Protein 4OLP (pdb70)

B-factor: mean 99.34, std 21.21, range [58.58, 177.82]

Foldseek 3Di:
DKDKAPPDDPVVLVVQLVFFDPVQSVDAMKMKDKADVVLQVVLQVVVVVPPFWHWTWGDPVTGMMMIHGDPVVSVVSVVVSVD/DKDKAAQDDPVVLVVQLVQFDPVLNVVQVVADFRMKMKDQADVVLQVVLQVVLVPDPFWHWTWGNVGMIIIGGDPVVNVVSVVVSVD/DKDKAFQDDPVVLVVQLVQFDPVQSVCVVVADFRMKIKDQADVVLQVVLQVVLVVVVQWRWTWGEVGMIMTGHDPVSNVVSVVVSVD/DKDKAAQDDPVVLVVQLVQFDPVLNDQFRMKMFDDDDVVLQVVLQVVLVPPLPWHWTDGVTIITGHDPRSSVVSVVVSVD

CATH classification: 3.30.70.1710

Structure (mmCIF, N/CA/C/O backbone):
data_4OLP
#
_entry.id   4OLP
#
_cell.length_a   117.845
_cell.length_b   117.845
_cell.length_c   76.023
_cell.angle_alpha   90.000
_cell.angle_beta   90.000
_cell.angle_gamma   120.000
#
_symmetry.space_group_name_H-M   'H 3'
#
loop_
_entity.id
_entity.type
_entity.pdbx_description
1 polymer 'GrpU microcompartment shell protein'
2 water water
#
loop_
_atom_site.group_PDB
_atom_site.id
_atom_site.type_symbol
_atom_site.label_atom_id
_atom_site.label_alt_id
_atom_site.label_comp_id
_atom_site.label_asym_id
_atom_site.label_entity_id
_atom_site.label_seq_id
_atom_site.pdbx_PDB_ins_code
_atom_site.Cartn_x
_atom_site.Cartn_y
_atom_site.Cartn_z
_atom_site.occupancy
_atom_site.B_iso_or_equiv
_atom_site.auth_seq_id
_atom_site.auth_comp_id
_atom_site.auth_asym_id
_atom_site.auth_atom_id
_atom_site.pdbx_PDB_model_num
ATOM 1 N N . LYS A 1 2 ? -14.650 7.274 9.245 1.00 118.01 2 LYS A N 1
ATOM 2 C CA . LYS A 1 2 ? -15.502 8.401 8.714 1.00 124.03 2 LYS A CA 1
ATOM 3 C C . LYS A 1 2 ? -16.240 9.168 9.833 1.00 117.34 2 LYS A C 1
ATOM 4 O O . LYS A 1 2 ? -15.727 9.268 10.943 1.00 109.99 2 LYS A O 1
ATOM 10 N N . LYS A 1 3 ? -17.421 9.725 9.528 1.00 116.39 3 LYS A N 1
ATOM 11 C CA . LYS A 1 3 ? -18.242 10.462 10.505 1.00 112.75 3 LYS A CA 1
ATOM 12 C C . LYS A 1 3 ? -19.625 9.844 10.735 1.00 105.17 3 LYS A C 1
ATOM 13 O O . LYS A 1 3 ? -20.157 9.181 9.865 1.00 106.44 3 LYS A O 1
ATOM 19 N N . ARG A 1 4 ? -20.197 10.092 11.912 1.00 98.48 4 ARG A N 1
ATOM 20 C CA . ARG A 1 4 ? -21.467 9.486 12.332 1.00 89.48 4 ARG A CA 1
ATOM 21 C C . ARG A 1 4 ? -22.126 10.333 13.394 1.00 90.21 4 ARG A C 1
ATOM 22 O O . ARG A 1 4 ? -21.444 10.907 14.250 1.00 90.44 4 ARG A O 1
ATOM 30 N N . ILE A 1 5 ? -23.452 10.356 13.385 1.00 86.47 5 ILE A N 1
ATOM 31 C CA . ILE A 1 5 ? -24.206 11.095 14.382 1.00 89.45 5 ILE A CA 1
ATOM 32 C C . ILE A 1 5 ? -25.211 10.180 15.047 1.00 88.00 5 ILE A C 1
ATOM 33 O O . ILE A 1 5 ? -25.967 9.507 14.380 1.00 84.50 5 ILE A O 1
ATOM 38 N N . ILE A 1 6 ? -25.208 10.173 16.370 1.00 96.67 6 ILE A N 1
ATOM 39 C CA . ILE A 1 6 ? -26.131 9.366 17.136 1.00 97.16 6 ILE A CA 1
ATOM 40 C C . ILE A 1 6 ? -27.199 10.289 17.661 1.00 98.23 6 ILE A C 1
ATOM 41 O O . ILE A 1 6 ? -26.936 11.161 18.477 1.00 93.20 6 ILE A O 1
ATOM 46 N N . ASN A 1 7 ? -28.412 10.090 17.176 1.00 110.21 7 ASN A N 1
ATOM 47 C CA . ASN A 1 7 ? -29.555 10.843 17.666 1.00 112.42 7 ASN A CA 1
ATOM 48 C C . ASN A 1 7 ? -30.149 10.179 18.903 1.00 109.81 7 ASN A C 1
ATOM 49 O O . ASN A 1 7 ? -30.385 8.973 18.902 1.00 111.49 7 ASN A O 1
ATOM 54 N N . ALA A 1 8 ? -30.374 10.971 19.949 1.00 108.27 8 ALA A N 1
ATOM 55 C CA . ALA A 1 8 ? -31.091 10.515 21.135 1.00 107.85 8 ALA A CA 1
ATOM 56 C C . ALA A 1 8 ? -30.432 9.288 21.698 1.00 100.15 8 ALA A C 1
ATOM 57 O O . ALA A 1 8 ? -31.010 8.204 21.667 1.00 102.98 8 ALA A O 1
ATOM 59 N N . PRO A 1 9 ? -29.201 9.444 22.176 1.00 99.66 9 PRO A N 1
ATOM 60 C CA . PRO A 1 9 ? -28.436 8.287 22.603 1.00 97.79 9 PRO A CA 1
ATOM 61 C C . PRO A 1 9 ? -28.985 7.680 23.879 1.00 94.92 9 PRO A C 1
ATOM 62 O O . PRO A 1 9 ? -29.520 8.393 24.712 1.00 90.51 9 PRO A O 1
ATOM 66 N N . THR A 1 10 ? -28.811 6.370 24.015 1.00 98.77 10 THR A N 1
ATOM 67 C CA . THR A 1 10 ? -29.191 5.634 25.232 1.00 100.87 10 THR A CA 1
ATOM 68 C C . THR A 1 10 ? -28.284 6.042 26.378 1.00 104.77 10 THR A C 1
ATOM 69 O O . THR A 1 10 ? -27.250 6.674 26.168 1.00 106.43 10 THR A O 1
ATOM 73 N N . LEU A 1 11 ? -28.671 5.667 27.587 1.00 112.24 11 LEU A N 1
ATOM 74 C CA . LEU A 1 11 ? -27.812 5.841 28.756 1.00 118.53 11 LEU A CA 1
ATOM 75 C C . LEU A 1 11 ? -26.572 4.947 28.652 1.00 113.39 11 LEU A C 1
ATOM 76 O O . LEU A 1 11 ? -25.465 5.387 28.944 1.00 114.29 11 LEU A O 1
ATOM 81 N N . GLU A 1 12 ? -26.791 3.696 28.256 1.00 112.87 12 GLU A N 1
ATOM 82 C CA . GLU A 1 12 ? -25.745 2.721 27.928 1.00 112.06 12 GLU A CA 1
ATOM 83 C C . GLU A 1 12 ? -24.741 3.226 26.856 1.00 109.00 12 GLU A C 1
ATOM 84 O O . GLU A 1 12 ? -23.515 3.023 26.962 1.00 98.68 12 GLU A O 1
ATOM 90 N N . THR A 1 13 ? -25.242 3.935 25.851 1.00 96.50 13 THR A N 1
ATOM 91 C CA . THR A 1 13 ? -24.356 4.540 24.870 1.00 92.12 13 THR A CA 1
ATOM 92 C C . THR A 1 13 ? -23.468 5.609 25.523 1.00 91.33 13 THR A C 1
ATOM 93 O O . THR A 1 13 ? -22.247 5.670 25.285 1.00 83.62 13 THR A O 1
ATOM 97 N N . LEU A 1 14 ? -24.083 6.456 26.344 1.00 89.44 14 LEU A N 1
ATOM 98 C CA . LEU A 1 14 ? -23.337 7.477 27.081 1.00 86.09 14 LEU A CA 1
ATOM 99 C C . LEU A 1 14 ? -22.304 6.832 27.994 1.00 84.12 14 LEU A C 1
ATOM 100 O O . LEU A 1 14 ? -21.179 7.298 28.084 1.00 81.37 14 LEU A O 1
ATOM 105 N N . ALA A 1 15 ? -22.691 5.753 28.664 1.00 88.21 15 ALA A N 1
ATOM 106 C CA . ALA A 1 15 ? -21.787 5.030 29.563 1.00 93.18 15 ALA A CA 1
ATOM 107 C C . ALA A 1 15 ? -20.563 4.483 28.833 1.00 94.63 15 ALA A C 1
ATOM 108 O O . ALA A 1 15 ? -19.452 4.541 29.348 1.00 95.01 15 ALA A O 1
ATOM 110 N N . MET A 1 16 ? -20.771 3.979 27.619 1.00 102.54 16 MET A N 1
ATOM 111 C CA . MET A 1 16 ? -19.678 3.431 26.810 1.00 100.54 16 MET A CA 1
ATOM 112 C C . MET A 1 16 ? -18.690 4.521 26.416 1.00 97.23 16 MET A C 1
ATOM 113 O O . MET A 1 16 ? -17.468 4.317 26.459 1.00 91.72 16 MET A O 1
ATOM 118 N N . LEU A 1 17 ? -19.229 5.678 26.038 1.00 92.32 17 LEU A N 1
ATOM 119 C CA . LEU A 1 17 ? -18.403 6.806 25.645 1.00 93.53 17 LEU A CA 1
ATOM 120 C C . LEU A 1 17 ? -17.643 7.380 26.811 1.00 92.00 17 LEU A C 1
ATOM 121 O O . LEU A 1 17 ? -16.454 7.691 26.666 1.00 93.26 17 LEU A O 1
ATOM 126 N N . LYS A 1 18 ? -18.313 7.507 27.959 1.00 98.26 18 LYS A N 1
ATOM 127 C CA . LYS A 1 18 ? -17.689 8.043 29.180 1.00 103.66 18 LYS A CA 1
ATOM 128 C C . LYS A 1 18 ? -16.494 7.228 29.621 1.00 97.24 18 LYS A C 1
ATOM 129 O O . LYS A 1 18 ? -15.483 7.789 30.029 1.00 92.16 18 LYS A O 1
ATOM 135 N N . ARG A 1 19 ? -16.601 5.910 29.511 1.00 95.29 19 ARG A N 1
ATOM 136 C CA . ARG A 1 19 ? -15.480 5.032 29.815 1.00 99.69 19 ARG A CA 1
ATOM 137 C C . ARG A 1 19 ? -14.272 5.366 28.958 1.00 99.13 19 ARG A C 1
ATOM 138 O O . ARG A 1 19 ? -13.137 5.155 29.368 1.00 105.86 19 ARG A O 1
ATOM 146 N N . ARG A 1 20 ? -14.512 5.890 27.767 1.00 100.76 20 ARG A N 1
ATOM 147 C CA . ARG A 1 20 ? -13.437 6.137 26.830 1.00 96.91 20 ARG A CA 1
ATOM 148 C C . ARG A 1 20 ? -13.017 7.598 26.704 1.00 95.12 20 ARG A C 1
ATOM 149 O O . ARG A 1 20 ? -12.289 7.944 25.781 1.00 87.58 20 ARG A O 1
ATOM 157 N N . MET A 1 21 ? -13.438 8.432 27.654 1.00 95.99 21 MET A N 1
ATOM 158 C CA . MET A 1 21 ? -13.048 9.834 27.716 1.00 93.14 21 MET A CA 1
ATOM 159 C C . MET A 1 21 ? -12.242 10.150 28.979 1.00 99.12 21 MET A C 1
ATOM 160 O O . MET A 1 21 ? -12.380 9.443 29.981 1.00 109.78 21 MET A O 1
ATOM 165 N N . PRO A 1 22 ? -11.428 11.243 28.958 1.00 101.25 22 PRO A N 1
ATOM 166 C CA . PRO A 1 22 ? -10.718 11.755 30.158 1.00 102.37 22 PRO A CA 1
ATOM 167 C C . PRO A 1 22 ? -11.643 12.146 31.308 1.00 103.01 22 PRO A C 1
ATOM 168 O O . PRO A 1 22 ? -12.758 12.618 31.054 1.00 90.34 22 PRO A O 1
ATOM 172 N N . SER A 1 23 ? -11.174 11.977 32.553 1.00 106.76 23 SER A N 1
ATOM 173 C CA . SER A 1 23 ? -12.013 12.271 33.729 1.00 112.30 23 SER A CA 1
ATOM 174 C C . SER A 1 23 ? -12.526 13.693 33.632 1.00 106.94 23 SER A C 1
ATOM 175 O O . SER A 1 23 ? -13.678 13.956 33.939 1.00 103.01 23 SER A O 1
ATOM 178 N N . GLU A 1 24 ? -11.659 14.599 33.190 1.00 107.01 24 GLU A N 1
ATOM 179 C CA . GLU A 1 24 ? -11.983 16.025 33.127 1.00 111.38 24 GLU A CA 1
ATOM 180 C C . GLU A 1 24 ? -13.193 16.294 32.237 1.00 104.00 24 GLU A C 1
ATOM 181 O O . GLU A 1 24 ? -14.062 17.089 32.574 1.00 105.19 24 GLU A O 1
ATOM 187 N N . SER A 1 25 ? -13.230 15.638 31.091 1.00 107.21 25 SER A N 1
ATOM 188 C CA . SER A 1 25 ? -14.339 15.798 30.154 1.00 112.79 25 SER A CA 1
ATOM 189 C C . SER A 1 25 ? -15.616 15.099 30.610 1.00 118.87 25 SER A C 1
ATOM 190 O O . SER A 1 25 ? -16.719 15.623 30.464 1.00 119.53 25 SER A O 1
ATOM 193 N N . ARG A 1 26 ? -15.439 13.930 31.210 1.00 121.14 26 ARG A N 1
ATOM 194 C CA . ARG A 1 26 ? -16.486 13.008 31.551 1.00 117.40 26 ARG A CA 1
ATOM 195 C C . ARG A 1 26 ? -17.375 13.641 32.557 1.00 122.08 26 ARG A C 1
ATOM 196 O O . ARG A 1 26 ? -18.576 13.454 32.535 1.00 125.15 26 ARG A O 1
ATOM 204 N N . ASN A 1 27 ? -16.752 14.390 33.452 1.00 129.01 27 ASN A N 1
ATOM 205 C CA . ASN A 1 27 ? -17.467 14.989 34.551 1.00 136.73 27 ASN A CA 1
ATOM 206 C C . ASN A 1 27 ? -18.435 16.064 34.032 1.00 145.01 27 ASN A C 1
ATOM 207 O O . ASN A 1 27 ? -19.473 16.311 34.644 1.00 163.01 27 ASN A O 1
ATOM 212 N N . ARG A 1 28 ? -18.128 16.637 32.870 1.00 136.92 28 ARG A N 1
ATOM 213 C CA . ARG A 1 28 ? -19.025 17.577 32.200 1.00 134.73 28 ARG A CA 1
ATOM 214 C C . ARG A 1 28 ? -20.082 16.820 31.418 1.00 132.09 28 ARG A C 1
ATOM 215 O O . ARG A 1 28 ? -20.766 17.398 30.585 1.00 129.09 28 ARG A O 1
ATOM 223 N N . ASP A 1 35 ? -30.574 15.928 22.723 1.00 124.89 35 ASP A N 1
ATOM 224 C CA . ASP A 1 35 ? -29.200 15.461 22.570 1.00 116.67 35 ASP A CA 1
ATOM 225 C C . ASP A 1 35 ? -28.895 14.526 21.378 1.00 114.18 35 ASP A C 1
ATOM 226 O O . ASP A 1 35 ? -29.575 13.535 21.088 1.00 103.65 35 ASP A O 1
ATOM 231 N N . ALA A 1 36 ? -27.815 14.897 20.710 1.00 114.05 36 ALA A N 1
ATOM 232 C CA . ALA A 1 36 ? -27.143 14.108 19.674 1.00 110.49 36 ALA A CA 1
ATOM 233 C C . ALA A 1 36 ? -25.660 14.057 19.999 1.00 104.26 36 ALA A C 1
ATOM 234 O O . ALA A 1 36 ? -25.141 14.922 20.714 1.00 100.62 36 ALA A O 1
ATOM 236 N N . ILE A 1 37 ? -24.987 13.043 19.459 1.00 99.71 37 ILE A N 1
ATOM 237 C CA . ILE A 1 37 ? -23.538 12.923 19.543 1.00 92.25 37 ILE A CA 1
ATOM 238 C C . ILE A 1 37 ? -22.952 12.719 18.145 1.00 91.22 37 ILE A C 1
ATOM 239 O O . ILE A 1 37 ? -23.320 11.786 17.426 1.00 95.45 37 ILE A O 1
ATOM 244 N N . GLY A 1 38 ? -22.028 13.585 17.763 1.00 87.26 38 GLY A N 1
ATOM 245 C CA . GLY A 1 38 ? -21.335 13.444 16.494 1.00 88.40 38 GLY A CA 1
ATOM 246 C C . GLY A 1 38 ? -19.981 12.838 16.764 1.00 87.91 38 GLY A C 1
ATOM 247 O O . GLY A 1 38 ? -19.269 13.268 17.669 1.00 92.30 38 GLY A O 1
ATOM 248 N N . LEU A 1 39 ? -19.631 11.828 15.989 1.00 86.22 39 LEU A N 1
ATOM 249 C CA . LEU A 1 39 ? -18.368 11.165 16.150 1.00 85.85 39 LEU A CA 1
ATOM 250 C C . LEU A 1 39 ? -17.640 11.265 14.845 1.00 86.13 39 LEU A C 1
ATOM 251 O O . LEU A 1 39 ? -18.188 10.881 13.812 1.00 85.66 39 LEU A O 1
ATOM 256 N N . ILE A 1 40 ? -16.409 11.759 14.884 1.00 82.70 40 ILE A N 1
ATOM 257 C CA . ILE A 1 40 ? -15.619 11.890 13.673 1.00 84.62 40 ILE A CA 1
ATOM 258 C C . ILE A 1 40 ? -14.162 11.586 13.944 1.00 80.96 40 ILE A C 1
ATOM 259 O O . ILE A 1 40 ? -13.626 11.950 14.992 1.00 79.69 40 ILE A O 1
ATOM 264 N N . MET A 1 41 ? -13.542 10.879 13.007 1.00 82.90 41 MET A N 1
ATOM 265 C CA . MET A 1 41 ? -12.161 10.483 13.134 1.00 87.94 41 MET A CA 1
ATOM 266 C C . MET A 1 41 ? -11.253 11.502 12.485 1.00 86.22 41 MET A C 1
ATOM 267 O O . MET A 1 41 ? -11.363 11.756 11.293 1.00 90.13 41 MET A O 1
ATOM 272 N N . LEU A 1 42 ? -10.312 12.027 13.261 1.00 82.78 42 LEU A N 1
ATOM 273 C CA . LEU A 1 42 ? -9.460 13.114 12.827 1.00 79.50 42 LEU A CA 1
ATOM 274 C C . LEU A 1 42 ? -8.018 12.870 13.236 1.00 83.21 42 LEU A C 1
ATOM 275 O O . LEU A 1 42 ? -7.762 12.284 14.299 1.00 87.21 42 LEU A O 1
ATOM 280 N N . PRO A 1 43 ? -7.058 13.343 12.420 1.00 83.62 43 PRO A N 1
ATOM 281 C CA . PRO A 1 43 ? -5.670 13.421 12.905 1.00 81.26 43 PRO A CA 1
ATOM 282 C C . PRO A 1 43 ? -5.583 14.390 14.087 1.00 77.72 43 PRO A C 1
ATOM 283 O O . PRO A 1 43 ? -6.456 15.253 14.242 1.00 77.35 43 PRO A O 1
ATOM 287 N N . VAL A 1 44 ? -4.550 14.288 14.912 1.00 78.68 44 VAL A N 1
ATOM 288 C CA . VAL A 1 44 ? -4.613 15.020 16.192 1.00 82.17 44 VAL A CA 1
ATOM 289 C C . VAL A 1 44 ? -4.515 16.535 16.025 1.00 84.34 44 VAL A C 1
ATOM 290 O O . VAL A 1 44 ? -5.190 17.263 16.739 1.00 89.87 44 VAL A O 1
ATOM 294 N N . PRO A 1 45 ? -3.704 17.030 15.075 1.00 81.42 45 PRO A N 1
ATOM 295 C CA . PRO A 1 45 ? -3.787 18.491 14.913 1.00 80.59 45 PRO A CA 1
ATOM 296 C C . PRO A 1 45 ? -5.206 19.006 14.621 1.00 84.72 45 PRO A C 1
ATOM 297 O O . PRO A 1 45 ? -5.656 19.989 15.236 1.00 81.88 45 PRO A O 1
ATOM 301 N N . ASP A 1 46 ? -5.900 18.355 13.683 1.00 93.74 46 ASP A N 1
ATOM 302 C CA . ASP A 1 46 ? -7.287 18.718 13.332 1.00 95.89 46 ASP A CA 1
ATOM 303 C C . ASP A 1 46 ? -8.174 18.604 14.555 1.00 89.28 46 ASP A C 1
ATOM 304 O O . ASP A 1 46 ? -9.069 19.432 14.776 1.00 88.21 46 ASP A O 1
ATOM 309 N N . LEU A 1 47 ? -7.927 17.567 15.340 1.00 83.34 47 LEU A N 1
ATOM 310 C CA . LEU A 1 47 ? -8.768 17.274 16.482 1.00 85.32 47 LEU A CA 1
ATOM 311 C C . LEU A 1 47 ? -8.833 18.476 17.402 1.00 84.89 47 LEU A C 1
ATOM 312 O O . LEU A 1 47 ? -9.917 18.933 17.775 1.00 93.74 47 LEU A O 1
ATOM 317 N N . TYR A 1 48 ? -7.668 18.971 17.796 1.00 87.80 48 TYR A N 1
ATOM 318 C CA . TYR A 1 48 ? -7.598 20.077 18.753 1.00 85.81 48 TYR A CA 1
ATOM 319 C C . TYR A 1 48 ? -8.000 21.367 18.121 1.00 79.01 48 TYR A C 1
ATOM 320 O O . TYR A 1 48 ? -8.576 22.220 18.789 1.00 81.49 48 TYR A O 1
ATOM 329 N N . PHE A 1 49 ? -7.736 21.498 16.829 1.00 76.82 49 PHE A N 1
ATOM 330 C CA . PHE A 1 49 ? -8.201 22.670 16.108 1.00 81.33 49 PHE A CA 1
ATOM 331 C C . PHE A 1 49 ? -9.718 22.732 16.150 1.00 83.14 49 PHE A C 1
ATOM 332 O O . PHE A 1 49 ? -10.290 23.745 16.538 1.00 87.47 49 PHE A O 1
ATOM 340 N N . TYR A 1 50 ? -10.370 21.646 15.753 1.00 84.73 50 TYR A N 1
ATOM 341 C CA . TYR A 1 50 ? -11.823 21.641 15.698 1.00 85.98 50 TYR A CA 1
ATOM 342 C C . TYR A 1 50 ? -12.445 21.630 17.087 1.00 85.20 50 TYR A C 1
ATOM 343 O O . TYR A 1 50 ? -13.537 22.128 17.250 1.00 100.58 50 TYR A O 1
ATOM 352 N N . ALA A 1 51 ? -11.787 21.061 18.080 1.00 83.00 51 ALA A N 1
ATOM 353 C CA . ALA A 1 51 ? -12.331 21.091 19.475 1.00 91.14 51 ALA A CA 1
ATOM 354 C C . ALA A 1 51 ? -12.321 22.574 20.110 1.00 93.28 51 ALA A C 1
ATOM 355 O O . ALA A 1 51 ? -13.188 23.065 20.912 1.00 101.18 51 ALA A O 1
ATOM 357 N N . ASP A 1 52 ? -11.249 23.265 19.776 1.00 96.22 52 ASP A N 1
ATOM 358 C CA . ASP A 1 52 ? -11.047 24.672 20.172 1.00 91.36 52 ASP A CA 1
ATOM 359 C C . ASP A 1 52 ? -12.165 25.537 19.580 1.00 90.62 52 ASP A C 1
ATOM 360 O O . ASP A 1 52 ? -12.731 26.423 20.238 1.00 85.42 52 ASP A O 1
ATOM 365 N N . GLN A 1 53 ? -12.501 25.225 18.336 1.00 91.07 53 GLN A N 1
ATOM 366 C CA . GLN A 1 53 ? -13.652 25.828 17.692 1.00 92.43 53 GLN A CA 1
ATOM 367 C C . GLN A 1 53 ? -14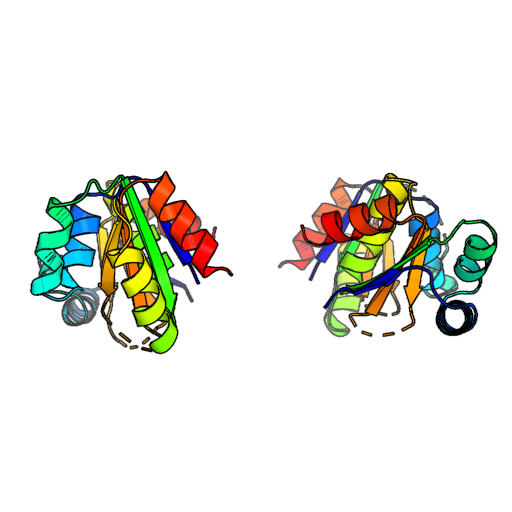.878 25.681 18.594 1.00 93.91 53 GLN A C 1
ATOM 368 O O . GLN A 1 53 ? -15.517 26.662 18.962 1.00 96.06 53 GLN A O 1
ATOM 374 N N . ALA A 1 54 ? -15.189 24.454 18.980 1.00 95.29 54 ALA A N 1
ATOM 375 C CA . ALA A 1 54 ? -16.369 24.178 19.802 1.00 97.94 54 ALA A CA 1
ATOM 376 C C . ALA A 1 54 ? -16.327 24.883 21.154 1.00 100.31 54 ALA A C 1
ATOM 377 O O . ALA A 1 54 ? -17.372 25.279 21.691 1.00 99.01 54 ALA A O 1
ATOM 379 N N . SER A 1 55 ? -15.137 24.996 21.728 1.00 93.99 55 SER A N 1
ATOM 380 C CA . SER A 1 55 ? -15.019 25.674 23.001 1.00 98.27 55 SER A CA 1
ATOM 381 C C . SER A 1 55 ? -15.337 27.160 22.826 1.00 104.56 55 SER A C 1
ATOM 382 O O . SER A 1 55 ? -15.837 27.804 23.750 1.00 112.73 55 SER A O 1
ATOM 385 N N . LYS A 1 56 ? -15.078 27.693 21.631 1.00 98.34 56 LYS A N 1
ATOM 386 C CA . LYS A 1 56 ? -15.439 29.080 21.318 1.00 97.65 56 LYS A CA 1
ATOM 387 C C . LYS A 1 56 ? -16.938 29.179 21.001 1.00 105.86 56 LYS A C 1
ATOM 388 O O . LYS A 1 56 ? -17.531 30.239 21.157 1.00 99.51 56 LYS A O 1
ATOM 394 N N . SER A 1 57 ? -17.530 28.059 20.577 1.00 113.36 57 SER A N 1
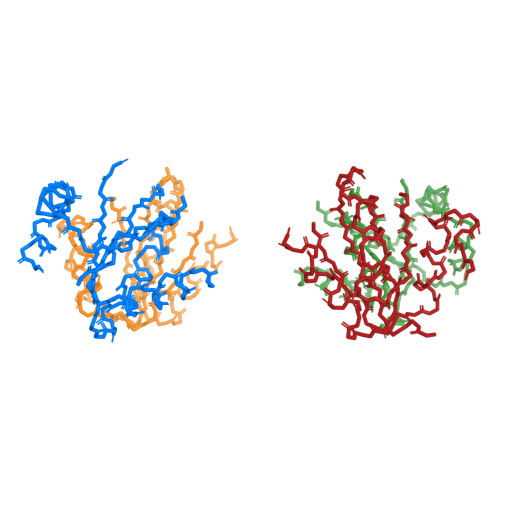ATOM 395 C CA . SER A 1 57 ? -18.968 27.923 20.307 1.00 111.87 57 SER A CA 1
ATOM 396 C C . SER A 1 57 ? -19.801 27.420 21.506 1.00 116.08 57 SER A C 1
ATOM 397 O O . SER A 1 57 ? -19.520 26.384 22.135 1.00 123.45 57 SER A O 1
ATOM 400 N N . ALA A 1 58 ? -20.887 28.123 21.770 1.00 120.53 58 ALA A N 1
ATOM 401 C CA . ALA A 1 58 ? -21.817 27.687 22.794 1.00 127.26 58 ALA A CA 1
ATOM 402 C C . ALA A 1 58 ? -22.590 26.533 22.201 1.00 129.99 58 ALA A C 1
ATOM 403 O O . ALA A 1 58 ? -22.495 26.277 21.006 1.00 126.41 58 ALA A O 1
ATOM 405 N N . HIS A 1 59 ? -23.324 25.818 23.043 1.00 135.30 59 HIS A N 1
ATOM 406 C CA . HIS A 1 59 ? -24.299 24.836 22.592 1.00 142.29 59 HIS A CA 1
ATOM 407 C C . HIS A 1 59 ? -23.691 23.523 22.099 1.00 134.56 59 HIS A C 1
ATOM 408 O O . HIS A 1 59 ? -24.450 22.616 21.784 1.00 140.99 59 HIS A O 1
ATOM 415 N N . VAL A 1 60 ? -22.361 23.396 22.032 1.00 122.90 60 VAL A N 1
ATOM 416 C CA . VAL A 1 60 ? -21.765 22.064 21.921 1.00 113.36 60 VAL A CA 1
ATOM 417 C C . VAL A 1 60 ? -20.545 21.931 22.822 1.00 103.63 60 VAL A C 1
ATOM 418 O O . VAL A 1 60 ? -19.862 22.894 23.170 1.00 100.35 60 VAL A O 1
ATOM 422 N N . ALA A 1 61 ? -20.324 20.688 23.190 1.00 99.00 61 ALA A N 1
ATOM 423 C CA . ALA A 1 61 ? -19.275 20.279 24.079 1.00 99.50 61 ALA A CA 1
ATOM 424 C C . ALA A 1 61 ? -18.459 19.262 23.288 1.00 100.73 61 ALA A C 1
ATOM 425 O O . ALA A 1 61 ? -19.002 18.551 22.440 1.00 92.52 61 ALA A O 1
ATOM 427 N N . VAL A 1 62 ? -17.163 19.186 23.562 1.00 98.90 62 VAL A N 1
ATOM 428 C CA . VAL A 1 62 ? -16.287 18.300 22.805 1.00 96.04 62 VAL A CA 1
ATOM 429 C C . VAL A 1 62 ? -15.386 17.482 23.690 1.00 92.57 62 VAL A C 1
ATOM 430 O O . VAL A 1 62 ? -15.060 17.864 24.817 1.00 104.58 62 VAL A O 1
ATOM 434 N N . SER A 1 63 ? -14.967 16.347 23.163 1.00 87.37 63 SER A N 1
ATOM 435 C CA . SER A 1 63 ? -14.017 15.515 23.857 1.00 90.51 63 SER A CA 1
ATOM 436 C C . SER A 1 63 ? -13.349 14.559 22.907 1.00 89.48 63 SER A C 1
ATOM 437 O O . SER A 1 63 ? -13.918 14.170 21.888 1.00 86.43 63 SER A O 1
ATOM 440 N N . GLU A 1 64 ? -12.133 14.176 23.259 1.00 92.16 64 GLU A N 1
ATOM 441 C CA . GLU A 1 64 ? -11.469 13.095 22.575 1.00 98.37 64 GLU A CA 1
ATOM 442 C C . GLU A 1 64 ? -12.049 11.778 23.056 1.00 95.61 64 GLU A C 1
ATOM 443 O O . GLU A 1 64 ? -12.474 11.682 24.186 1.00 93.61 64 GLU A O 1
ATOM 449 N N . ILE A 1 65 ? -12.077 10.788 22.174 1.00 95.18 65 ILE A N 1
ATOM 450 C CA . ILE A 1 65 ? -12.415 9.417 22.505 1.00 91.28 65 ILE A CA 1
ATOM 451 C C . ILE A 1 65 ? -11.197 8.562 22.153 1.00 102.34 65 ILE A C 1
ATOM 452 O O . ILE A 1 65 ? -10.639 8.678 21.064 1.00 98.41 65 ILE A O 1
ATOM 457 N N . PHE A 1 66 ? -10.769 7.723 23.094 1.00 113.85 66 PHE A N 1
ATOM 458 C CA . PHE A 1 66 ? -9.512 6.977 22.978 1.00 115.29 66 PHE A CA 1
ATOM 459 C C . PHE A 1 66 ? -9.700 5.651 22.284 1.00 117.11 66 PHE A C 1
ATOM 460 O O . PHE A 1 66 ? -10.769 5.090 22.380 1.00 119.47 66 PHE A O 1
ATOM 468 N N . GLY A 1 67 ? -8.652 5.134 21.640 1.00 117.73 67 GLY A N 1
ATOM 469 C CA . GLY A 1 67 ? -8.706 3.810 21.014 1.00 119.46 67 GLY A CA 1
ATOM 470 C C . GLY A 1 67 ? -7.560 3.540 20.059 1.00 120.43 67 GLY A C 1
ATOM 471 O O . GLY A 1 67 ? -7.776 2.995 18.980 1.00 117.45 67 GLY A O 1
ATOM 472 N N . HIS A 1 72 ? -1.138 9.607 15.555 1.00 139.93 72 HIS A N 1
ATOM 473 C CA . HIS A 1 72 ? -2.277 8.776 15.210 1.00 134.23 72 HIS A CA 1
ATOM 474 C C . HIS A 1 72 ? -3.496 9.598 14.764 1.00 128.53 72 HIS A C 1
ATOM 475 O O . HIS A 1 72 ? -3.526 10.832 14.826 1.00 118.52 72 HIS A O 1
ATOM 482 N N . ILE A 1 73 ? -4.486 8.860 14.288 1.00 123.60 73 ILE A N 1
ATOM 483 C CA . ILE A 1 73 ? -5.798 9.371 13.907 1.00 118.62 73 ILE A CA 1
ATOM 484 C C . ILE A 1 73 ? -6.754 8.911 15.006 1.00 106.93 73 ILE A C 1
ATOM 485 O O . ILE A 1 73 ? -6.928 7.716 15.198 1.00 111.86 73 ILE A O 1
ATOM 490 N N . THR A 1 74 ? -7.352 9.844 15.745 1.00 102.96 74 THR A N 1
ATOM 491 C CA . THR A 1 74 ? -8.204 9.493 16.901 1.00 102.97 74 THR A CA 1
ATOM 492 C C . THR A 1 74 ? -9.619 10.032 16.663 1.00 94.25 74 THR A C 1
ATOM 493 O O . THR A 1 74 ? -9.939 10.441 15.549 1.00 95.77 74 THR A O 1
ATOM 497 N N . THR A 1 75 ? -10.472 9.989 17.684 1.00 86.87 75 THR A N 1
ATOM 498 C CA . THR A 1 75 ? -11.893 10.332 17.519 1.00 86.73 75 THR A CA 1
ATOM 499 C C . THR A 1 75 ? -12.325 11.515 18.380 1.00 82.87 75 THR A C 1
ATOM 500 O O . THR A 1 75 ? -11.997 11.587 19.556 1.00 84.29 75 THR A O 1
ATOM 504 N N . LEU A 1 76 ? -13.050 12.439 17.764 1.00 79.67 76 LEU A N 1
ATOM 505 C CA . LEU A 1 76 ? -13.633 13.581 18.444 1.00 82.62 76 LEU A CA 1
ATOM 506 C C . LEU A 1 76 ? -15.103 13.290 18.577 1.00 86.06 76 LEU A C 1
ATOM 507 O O . LEU A 1 76 ? -15.721 12.738 17.668 1.00 85.97 76 LEU A O 1
ATOM 512 N N . ALA A 1 77 ? -15.651 13.636 19.733 1.00 87.85 77 ALA A N 1
ATOM 513 C CA . ALA A 1 77 ? -17.068 13.469 20.001 1.00 87.53 77 ALA A CA 1
ATOM 514 C C . ALA A 1 77 ? -17.619 14.854 20.258 1.00 86.52 77 ALA A C 1
ATOM 515 O O . ALA A 1 77 ? -16.994 15.633 20.966 1.00 87.94 77 ALA A O 1
ATOM 517 N N . ILE A 1 78 ? -18.764 15.153 19.654 1.00 88.62 78 ILE A N 1
ATOM 518 C CA . ILE A 1 78 ? -19.411 16.450 19.754 1.00 95.53 78 ILE A CA 1
ATOM 519 C C . ILE A 1 78 ? -20.779 16.219 20.359 1.00 96.90 78 ILE A C 1
ATOM 520 O O . ILE A 1 78 ? -21.601 15.512 19.792 1.00 104.93 78 ILE A O 1
ATOM 525 N N . PHE A 1 79 ? -21.009 16.803 21.526 1.00 103.07 79 PHE A N 1
ATOM 526 C CA . PHE A 1 79 ? -22.256 16.612 22.245 1.00 105.22 79 PHE A CA 1
ATOM 527 C C . PHE A 1 79 ? -23.022 17.918 22.203 1.00 111.05 79 PHE A C 1
ATOM 528 O O . PHE A 1 79 ? -22.458 18.982 22.440 1.00 110.62 79 PHE A O 1
ATOM 536 N N . GLY A 1 80 ? -24.312 17.840 21.913 1.00 115.86 80 GLY A N 1
ATOM 537 C CA . GLY A 1 80 ? -25.156 19.022 21.955 1.00 117.90 80 GLY A CA 1
ATOM 538 C C . GLY A 1 80 ? -26.532 18.772 21.383 1.00 123.89 80 GLY A C 1
ATOM 539 O O . GLY A 1 80 ? -27.025 17.637 21.378 1.00 124.10 80 GLY A O 1
ATOM 540 N N . GLU A 1 81 ? -27.127 19.854 20.895 1.00 129.58 81 GLU A N 1
ATOM 541 C CA . GLU A 1 81 ? -28.458 19.842 20.334 1.00 132.18 81 GLU A CA 1
ATOM 542 C C . GLU A 1 81 ? -28.343 19.452 18.867 1.00 128.75 81 GLU A C 1
ATOM 543 O O . GLU A 1 81 ? -27.303 19.672 18.231 1.00 119.73 81 GLU A O 1
ATOM 549 N N . VAL A 1 82 ? -29.418 18.876 18.334 1.00 131.68 82 VAL A N 1
ATOM 550 C CA . VAL A 1 82 ? -29.377 18.230 17.018 1.00 130.55 82 VAL A CA 1
ATOM 551 C C . VAL A 1 82 ? -28.880 19.160 15.918 1.00 131.13 82 VAL A C 1
ATOM 552 O O . VAL A 1 82 ? -28.020 18.786 15.118 1.00 132.25 82 VAL A O 1
ATOM 556 N N . ALA A 1 83 ? -29.412 20.378 15.903 1.00 125.76 83 ALA A N 1
ATOM 557 C CA . ALA A 1 83 ? -29.009 21.382 14.933 1.00 122.86 83 ALA A CA 1
ATOM 558 C C . ALA A 1 83 ? -27.511 21.666 15.022 1.00 119.96 83 ALA A C 1
ATOM 559 O O . ALA A 1 83 ? -26.794 21.650 14.018 1.00 115.11 83 ALA A O 1
ATOM 561 N N . ALA A 1 84 ? -27.057 21.930 16.245 1.00 121.72 84 ALA A N 1
ATOM 562 C CA . ALA A 1 84 ? -25.671 22.313 16.515 1.00 124.92 84 ALA A CA 1
ATOM 563 C C . ALA A 1 84 ? -24.698 21.209 16.118 1.00 122.61 84 ALA A C 1
ATOM 564 O O . ALA A 1 84 ? -23.670 21.468 15.479 1.00 128.77 84 ALA A O 1
ATOM 566 N N . VAL A 1 85 ? -25.021 19.980 16.501 1.00 112.38 85 VAL A N 1
ATOM 567 C CA . VAL A 1 85 ? -24.153 18.862 16.205 1.00 112.77 85 VAL A CA 1
ATOM 568 C C . VAL A 1 85 ? -24.010 18.741 14.694 1.00 113.52 85 VAL A C 1
ATOM 569 O O . VAL A 1 85 ? -22.896 18.637 14.179 1.00 112.24 85 VAL A O 1
ATOM 573 N N . ASN A 1 86 ? -25.136 18.800 13.991 1.00 113.49 86 ASN A N 1
ATOM 574 C CA . ASN A 1 86 ? -25.126 18.755 12.527 1.00 109.36 86 ASN A CA 1
ATOM 575 C C . ASN A 1 86 ? -24.339 19.883 11.894 1.00 109.52 86 ASN A C 1
ATOM 576 O O . ASN A 1 86 ? -23.587 19.677 10.930 1.00 100.65 86 ASN A O 1
ATOM 581 N N . GLU A 1 87 ? -24.530 21.082 12.431 1.00 109.98 87 GLU A N 1
ATOM 582 C CA . GLU A 1 87 ? -23.759 22.232 11.979 1.00 114.14 87 GLU A CA 1
ATOM 583 C C . GLU A 1 87 ? -22.262 21.972 12.113 1.00 110.79 87 GLU A C 1
ATOM 584 O O . GLU A 1 87 ? -21.490 22.258 11.198 1.00 111.37 87 GLU A O 1
ATOM 590 N N . ALA A 1 88 ? -21.858 21.408 13.248 1.00 110.43 88 ALA A N 1
ATOM 591 C CA . ALA A 1 88 ? -20.439 21.190 13.539 1.00 107.31 88 ALA A CA 1
ATOM 592 C C . ALA A 1 88 ? -19.830 20.169 12.587 1.00 102.22 88 ALA A C 1
ATOM 593 O O . ALA A 1 88 ? -18.740 20.386 12.055 1.00 106.29 88 ALA A O 1
ATOM 595 N N . MET A 1 89 ? -20.540 19.065 12.371 1.00 98.85 89 MET A N 1
ATOM 596 C CA . MET A 1 89 ? -20.064 18.006 11.473 1.00 101.55 89 MET A CA 1
ATOM 597 C C . MET A 1 89 ? -19.915 18.510 10.045 1.00 105.76 89 MET A C 1
ATOM 598 O O . MET A 1 89 ? -19.006 18.099 9.316 1.00 95.54 89 MET A O 1
ATOM 603 N N . ARG A 1 90 ? -20.812 19.419 9.662 1.00 118.82 90 ARG A N 1
ATOM 604 C CA . ARG A 1 90 ? -20.728 20.079 8.366 1.00 120.33 90 ARG A CA 1
ATOM 605 C C . ARG A 1 90 ? -19.446 20.937 8.275 1.00 118.82 90 ARG A C 1
ATOM 606 O O . ARG A 1 90 ? -18.620 20.741 7.370 1.00 123.53 90 ARG A O 1
ATOM 614 N N . ILE A 1 91 ? -19.256 21.840 9.236 1.00 112.42 91 ILE A N 1
ATOM 615 C CA . ILE A 1 91 ? -18.059 22.692 9.303 1.00 116.78 91 ILE A CA 1
ATOM 616 C C . ILE A 1 91 ? -16.760 21.899 9.225 1.00 118.45 91 ILE A C 1
ATOM 617 O O . ILE A 1 91 ? -15.770 22.353 8.642 1.00 123.50 91 ILE A O 1
ATOM 622 N N . ILE A 1 92 ? -16.763 20.717 9.819 1.00 119.81 92 ILE A N 1
ATOM 623 C CA . ILE A 1 92 ? -15.576 19.886 9.841 1.00 126.92 92 ILE A CA 1
ATOM 624 C C . ILE A 1 92 ? -15.294 19.256 8.470 1.00 135.67 92 ILE A C 1
ATOM 625 O O . ILE A 1 92 ? -14.140 19.074 8.091 1.00 137.82 92 ILE A O 1
ATOM 630 N N . GLU A 1 93 ? -16.343 18.960 7.712 1.00 146.92 93 GLU A N 1
ATOM 631 C CA . GLU A 1 93 ? -16.177 18.517 6.324 1.00 150.05 93 GLU A CA 1
ATOM 632 C C . GLU A 1 93 ? -15.504 19.573 5.389 1.00 149.31 93 GLU A C 1
ATOM 633 O O . GLU A 1 93 ? -15.156 19.257 4.249 1.00 142.09 93 GLU A O 1
ATOM 639 N N . ASP A 1 94 ? -15.338 20.812 5.859 1.00 145.83 94 ASP A N 1
ATOM 640 C CA . ASP A 1 94 ? -14.590 21.848 5.126 1.00 143.98 94 ASP A CA 1
ATOM 641 C C . ASP A 1 94 ? -13.287 22.217 5.828 1.00 139.97 94 ASP A C 1
ATOM 642 O O . ASP A 1 94 ? -12.371 21.407 5.922 1.00 130.58 94 ASP A O 1
ATOM 647 N N . LYS B 1 2 ? 1.046 16.228 8.856 1.00 115.28 2 LYS B N 1
ATOM 648 C CA . LYS B 1 2 ? -0.176 17.077 8.827 1.00 124.46 2 LYS B CA 1
ATOM 649 C C . LYS B 1 2 ? -0.075 18.131 9.922 1.00 122.92 2 LYS B C 1
ATOM 650 O O . LYS B 1 2 ? 0.136 17.794 11.082 1.00 120.73 2 LYS B O 1
ATOM 656 N N . LYS B 1 3 ? -0.242 19.397 9.539 1.00 120.86 3 LYS B N 1
ATOM 657 C CA . LYS B 1 3 ? -0.029 20.521 10.440 1.00 112.69 3 LYS B CA 1
ATOM 658 C C . LYS B 1 3 ? -1.231 21.452 10.597 1.00 103.17 3 LYS B C 1
ATOM 659 O O . LYS B 1 3 ? -2.097 21.548 9.735 1.00 99.67 3 LYS B O 1
ATOM 665 N N . ARG B 1 4 ? -1.266 22.155 11.717 1.00 95.26 4 ARG B N 1
ATOM 666 C CA . ARG B 1 4 ? -2.411 22.988 12.040 1.00 92.25 4 ARG B CA 1
ATOM 667 C C . ARG B 1 4 ? -2.022 24.035 13.091 1.00 84.58 4 ARG B C 1
ATOM 668 O O . ARG B 1 4 ? -1.149 23.804 13.940 1.00 93.25 4 ARG B O 1
ATOM 676 N N . ILE B 1 5 ? -2.577 25.233 12.950 1.00 77.78 5 ILE B N 1
ATOM 677 C CA . ILE B 1 5 ? -2.249 26.344 13.837 1.00 71.84 5 ILE B CA 1
ATOM 678 C C . ILE B 1 5 ? -3.518 26.845 14.448 1.00 71.75 5 ILE B C 1
ATOM 679 O O . ILE B 1 5 ? -4.468 27.132 13.744 1.00 74.82 5 ILE B O 1
ATOM 684 N N . ILE B 1 6 ? -3.539 26.932 15.767 1.00 74.14 6 ILE B N 1
ATOM 685 C CA . ILE B 1 6 ? -4.701 27.417 16.475 1.00 76.58 6 ILE B CA 1
ATOM 686 C C . ILE B 1 6 ? -4.394 28.844 16.857 1.00 76.33 6 ILE B C 1
ATOM 687 O O . ILE B 1 6 ? -3.498 29.092 17.658 1.00 70.25 6 ILE B O 1
ATOM 692 N N . ASN B 1 7 ? -5.128 29.782 16.260 1.00 82.31 7 ASN B N 1
ATOM 693 C CA . ASN B 1 7 ? -4.982 31.191 16.600 1.00 84.26 7 ASN B CA 1
ATOM 694 C C . ASN B 1 7 ? -5.867 31.510 17.786 1.00 82.74 7 ASN B C 1
ATOM 695 O O . ASN B 1 7 ? -7.035 31.132 17.820 1.00 82.57 7 ASN B O 1
ATOM 700 N N . ALA B 1 8 ? -5.283 32.176 18.774 1.00 78.44 8 ALA B N 1
ATOM 701 C CA . ALA B 1 8 ? -6.031 32.688 19.905 1.00 77.92 8 ALA B CA 1
ATOM 702 C C . ALA B 1 8 ? -6.792 31.565 20.563 1.00 78.49 8 ALA B C 1
ATOM 703 O O . ALA B 1 8 ? -8.031 31.558 20.536 1.00 78.10 8 ALA B O 1
ATOM 705 N N . PRO B 1 9 ? -6.059 30.621 21.172 1.00 74.39 9 PRO B N 1
ATOM 706 C CA . PRO B 1 9 ? -6.716 29.475 21.759 1.00 76.43 9 PRO B CA 1
ATOM 707 C C . PRO B 1 9 ? -7.473 29.820 23.022 1.00 77.40 9 PRO B C 1
ATOM 708 O O . PRO B 1 9 ? -7.109 30.723 23.740 1.00 77.13 9 PRO B O 1
ATOM 712 N N . THR B 1 10 ? -8.535 29.076 23.262 1.00 87.62 10 THR B N 1
ATOM 713 C CA . THR B 1 10 ? -9.351 29.177 24.463 1.00 92.63 10 THR B CA 1
ATOM 714 C C . THR B 1 10 ? -8.522 28.769 25.688 1.00 85.33 10 THR B C 1
ATOM 715 O O . THR B 1 10 ? -7.494 28.127 25.544 1.00 80.11 10 THR B O 1
ATOM 719 N N . LEU B 1 11 ? -8.974 29.126 26.885 1.00 86.31 11 LEU B N 1
ATOM 720 C CA . LEU B 1 11 ? -8.406 28.573 28.118 1.00 85.89 11 LEU B CA 1
ATOM 721 C C . LEU B 1 11 ? -8.635 27.049 28.202 1.00 89.89 11 LEU B C 1
ATOM 722 O O . LEU B 1 11 ? -7.726 26.298 28.575 1.00 92.59 11 LEU B O 1
ATOM 727 N N . GLU B 1 12 ? -9.850 26.606 27.878 1.00 92.64 12 GLU B N 1
ATOM 728 C CA . GLU B 1 12 ? -10.168 25.166 27.731 1.00 102.69 12 GLU B CA 1
ATOM 729 C C . GLU B 1 12 ? -9.276 24.432 26.738 1.00 101.90 12 GLU B C 1
ATOM 730 O O . GLU B 1 12 ? -8.937 23.260 26.932 1.00 103.54 12 GLU B O 1
ATOM 736 N N . THR B 1 13 ? -8.932 25.089 25.642 1.00 97.95 13 THR B N 1
ATOM 737 C CA . THR B 1 13 ? -8.047 24.459 24.675 1.00 95.62 13 THR B CA 1
ATOM 738 C C . THR B 1 13 ? -6.684 24.235 25.322 1.00 89.06 13 THR B C 1
ATOM 739 O O . THR B 1 13 ? -6.072 23.159 25.173 1.00 87.27 13 THR B O 1
ATOM 743 N N . LEU B 1 14 ? -6.214 25.248 26.039 1.00 82.37 14 LEU B N 1
ATOM 744 C CA . LEU B 1 14 ? -4.940 25.145 26.764 1.00 81.54 14 LEU B CA 1
ATOM 745 C C . LEU B 1 14 ? -4.981 24.048 27.821 1.00 85.38 14 LEU B C 1
ATOM 746 O O . LEU B 1 14 ? -4.054 23.259 27.946 1.00 85.38 14 LEU B O 1
ATOM 751 N N . ALA B 1 15 ? -6.096 23.974 28.536 1.00 89.40 15 ALA B N 1
ATOM 752 C CA . ALA B 1 15 ? -6.304 22.934 29.531 1.00 88.52 15 ALA B CA 1
ATOM 753 C C . ALA B 1 15 ? -6.239 21.519 28.923 1.00 92.07 15 ALA B C 1
ATOM 754 O O . ALA B 1 15 ? -5.681 20.610 29.528 1.00 90.01 15 ALA B O 1
ATOM 756 N N . MET B 1 16 ? -6.814 21.344 27.735 1.00 93.71 16 MET B N 1
ATOM 757 C CA . MET B 1 16 ? -6.832 20.037 27.064 1.00 96.74 16 MET B CA 1
ATOM 758 C C . MET B 1 16 ? -5.426 19.599 26.698 1.00 92.76 16 MET B C 1
ATOM 759 O O . MET B 1 16 ? -5.054 18.427 26.850 1.00 94.26 16 MET B O 1
ATOM 764 N N . LEU B 1 17 ? -4.653 20.556 26.211 1.00 91.86 17 LEU B N 1
ATOM 765 C CA . LEU B 1 17 ? -3.287 20.287 25.794 1.00 91.45 17 LEU B CA 1
ATOM 766 C C . LEU B 1 17 ? -2.392 20.016 26.986 1.00 87.92 17 LEU B C 1
ATOM 767 O O . LEU B 1 17 ? -1.588 19.100 26.916 1.00 90.07 17 LEU B O 1
ATOM 772 N N . LYS B 1 18 ? -2.562 20.779 28.071 1.00 85.14 18 LYS B N 1
ATOM 773 C CA . LYS B 1 18 ? -1.773 20.598 29.303 1.00 81.74 18 LYS B CA 1
ATOM 774 C C . LYS B 1 18 ? -1.941 19.222 29.899 1.00 81.42 18 LYS B C 1
ATOM 775 O O . LYS B 1 18 ? -0.978 18.621 30.358 1.00 75.81 18 LYS B O 1
ATOM 781 N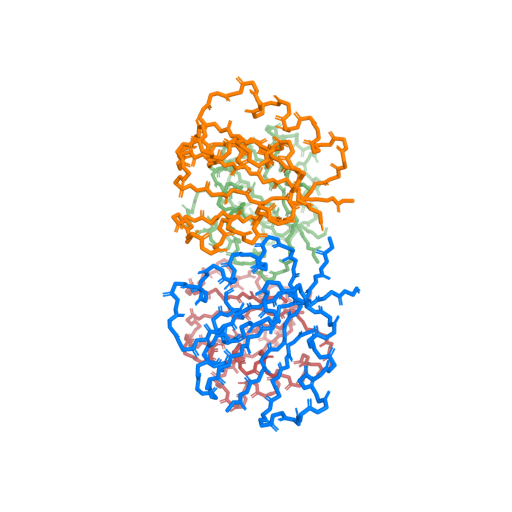 N . ARG B 1 19 ? -3.165 18.708 29.857 1.00 86.01 19 ARG B N 1
ATOM 782 C CA . ARG B 1 19 ? -3.432 17.337 30.292 1.00 87.77 19 ARG B CA 1
ATOM 783 C C . ARG B 1 19 ? -2.640 16.334 29.498 1.00 85.42 19 ARG B C 1
ATOM 784 O O . ARG B 1 19 ? -2.321 15.277 29.998 1.00 95.53 19 ARG B O 1
ATOM 792 N N . ARG B 1 20 ? -2.323 16.658 28.257 1.00 80.58 20 ARG B N 1
ATOM 793 C CA . ARG B 1 20 ? -1.637 15.720 27.406 1.00 83.83 20 ARG B CA 1
ATOM 794 C C . ARG B 1 20 ? -0.143 15.977 27.248 1.00 81.62 20 ARG B C 1
ATOM 795 O O . ARG B 1 20 ? 0.492 15.387 26.360 1.00 81.13 20 ARG B O 1
ATOM 803 N N . MET B 1 21 ? 0.422 16.837 28.095 1.00 76.82 21 MET B N 1
ATOM 804 C CA . MET B 1 21 ? 1.863 17.019 28.128 1.00 79.46 21 MET B CA 1
ATOM 805 C C . MET B 1 21 ? 2.457 16.640 29.492 1.00 84.23 21 MET B C 1
ATOM 806 O O . MET B 1 21 ? 1.735 16.529 30.474 1.00 84.24 21 MET B O 1
ATOM 811 N N . PRO B 1 22 ? 3.781 16.394 29.532 1.00 82.80 22 PRO B N 1
ATOM 812 C CA . PRO B 1 22 ? 4.493 16.127 30.770 1.00 78.51 22 PRO B CA 1
ATOM 813 C C . PRO B 1 22 ? 4.355 17.241 31.808 1.00 83.35 22 PRO B C 1
ATOM 814 O O . PRO B 1 22 ? 4.321 18.432 31.451 1.00 81.15 22 PRO B O 1
ATOM 818 N N . SER B 1 23 ? 4.319 16.859 33.085 1.00 91.16 23 SER B N 1
ATOM 819 C CA . SER B 1 23 ? 4.138 17.832 34.159 1.00 101.14 23 SER B CA 1
ATOM 820 C C . SER B 1 23 ? 5.220 18.921 34.079 1.00 99.68 23 SER B C 1
ATOM 821 O O . SER B 1 23 ? 4.935 20.103 34.255 1.00 102.42 23 SER B O 1
ATOM 824 N N . GLU B 1 24 ? 6.439 18.512 33.738 1.00 98.92 24 GLU B N 1
ATOM 825 C CA . GLU B 1 24 ? 7.585 19.422 33.634 1.00 103.22 24 GLU B CA 1
ATOM 826 C C . GLU B 1 24 ? 7.370 20.537 32.603 1.00 99.34 24 GLU B C 1
ATOM 827 O O . GLU B 1 24 ? 7.686 21.696 32.854 1.00 99.03 24 GLU B O 1
ATOM 833 N N . SER B 1 25 ? 6.825 20.175 31.443 1.00 94.43 25 SER B N 1
ATOM 834 C CA . SER B 1 25 ? 6.541 21.146 30.384 1.00 92.26 25 SER B CA 1
ATOM 835 C C . SER B 1 25 ? 5.428 22.108 30.781 1.00 88.77 25 SER B C 1
ATOM 836 O O . SER B 1 25 ? 5.435 23.257 30.365 1.00 95.80 25 SER B O 1
ATOM 839 N N . ARG B 1 26 ? 4.455 21.642 31.549 1.00 86.34 26 ARG B N 1
ATOM 840 C CA . ARG B 1 26 ? 3.312 22.532 31.913 1.00 86.85 26 ARG B CA 1
ATOM 841 C C . ARG B 1 26 ? 3.577 23.994 32.332 1.00 86.26 26 ARG B C 1
ATOM 842 O O . ARG B 1 26 ? 2.809 24.899 31.952 1.00 85.57 26 ARG B O 1
ATOM 850 N N . ASN B 1 27 ? 4.611 24.228 33.135 1.00 86.11 27 ASN B N 1
ATOM 851 C CA . ASN B 1 27 ? 4.956 25.598 33.563 1.00 84.89 27 ASN B CA 1
ATOM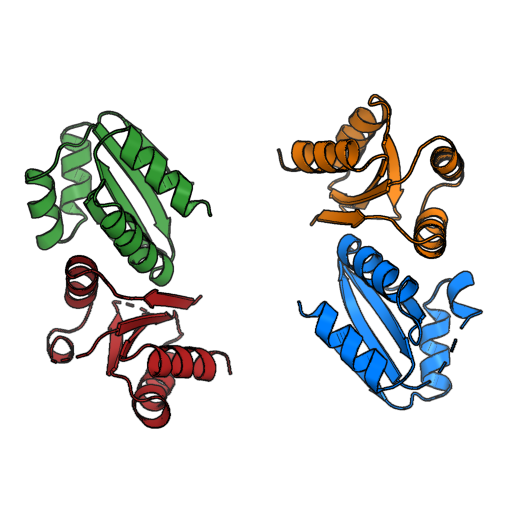 852 C C . ASN B 1 27 ? 5.386 26.469 32.397 1.00 86.33 27 ASN B C 1
ATOM 853 O O . ASN B 1 27 ? 5.167 27.684 32.394 1.00 81.16 27 ASN B O 1
ATOM 858 N N . ARG B 1 28 ? 6.040 25.878 31.406 1.00 92.09 28 ARG B N 1
ATOM 859 C CA . ARG B 1 28 ? 6.552 26.692 30.302 1.00 97.59 28 ARG B CA 1
ATOM 860 C C . ARG B 1 28 ? 5.477 27.535 29.563 1.00 94.03 28 ARG B C 1
ATOM 861 O O . ARG B 1 28 ? 5.805 28.496 28.842 1.00 93.80 28 ARG B O 1
ATOM 869 N N . LEU B 1 29 ? 4.210 27.177 29.736 1.00 80.05 29 LEU B N 1
ATOM 870 C CA . LEU B 1 29 ? 3.118 27.913 29.102 1.00 77.00 29 LEU B CA 1
ATOM 871 C C . LEU B 1 29 ? 2.841 29.295 29.687 1.00 78.18 29 LEU B C 1
ATOM 872 O O . LEU B 1 29 ? 2.450 30.211 28.960 1.00 85.90 29 LEU B O 1
ATOM 877 N N . GLU B 1 30 ? 3.044 29.449 30.985 1.00 76.43 30 GLU B N 1
ATOM 878 C CA . GLU B 1 30 ? 2.902 30.744 31.620 1.00 77.89 30 GLU B CA 1
ATOM 879 C C . GLU B 1 30 ? 4.142 31.607 31.494 1.00 78.55 30 GLU B C 1
ATOM 880 O O . GLU B 1 30 ? 4.144 32.744 31.939 1.00 83.40 30 GLU B O 1
ATOM 886 N N . MET B 1 31 ? 5.203 31.084 30.900 1.00 80.33 31 MET B N 1
ATOM 887 C CA . MET B 1 31 ? 6.399 31.864 30.735 1.00 81.09 31 MET B CA 1
ATOM 888 C C . MET B 1 31 ? 6.383 32.466 29.345 1.00 76.97 31 MET B C 1
ATOM 889 O O . MET B 1 31 ? 7.302 33.182 28.990 1.00 86.99 31 MET B O 1
ATOM 894 N N . VAL B 1 32 ? 5.337 32.216 28.564 1.00 73.91 32 VAL B N 1
ATOM 895 C CA . VAL B 1 32 ? 5.317 32.664 27.148 1.00 69.02 32 VAL B CA 1
ATOM 896 C C . VAL B 1 32 ? 3.926 33.124 26.695 1.00 66.25 32 VAL B C 1
ATOM 897 O O . VAL B 1 32 ? 2.906 32.553 27.114 1.00 67.47 32 VAL B O 1
ATOM 901 N N . ARG B 1 33 ? 3.881 34.180 25.891 1.00 60.44 33 ARG B N 1
ATOM 902 C CA . ARG B 1 33 ? 2.610 34.695 25.407 1.00 66.54 33 ARG B CA 1
ATOM 903 C C . ARG B 1 33 ? 2.023 33.791 24.315 1.00 67.74 33 ARG B C 1
ATOM 904 O O . ARG B 1 33 ? 2.618 33.628 23.257 1.00 67.09 33 ARG B O 1
ATOM 912 N N . ILE B 1 34 ? 0.855 33.204 24.551 1.00 68.29 34 ILE B N 1
ATOM 913 C CA . ILE B 1 34 ? 0.392 32.228 23.595 1.00 66.80 34 ILE B CA 1
ATOM 914 C C . ILE B 1 34 ? -0.672 32.778 22.672 1.00 68.49 34 ILE B C 1
ATOM 915 O O . ILE B 1 34 ? -1.868 32.587 22.899 1.00 68.20 34 ILE B O 1
ATOM 920 N N . ASP B 1 35 ? -0.226 33.491 21.653 1.00 66.61 35 ASP B N 1
ATOM 921 C CA . ASP B 1 35 ? -1.139 33.988 20.641 1.00 75.59 35 ASP B CA 1
ATOM 922 C C . ASP B 1 35 ? -1.604 32.780 19.841 1.00 78.67 35 ASP B C 1
ATOM 923 O O . ASP B 1 35 ? -2.769 32.691 19.459 1.00 79.85 35 ASP B O 1
ATOM 928 N N . ALA B 1 36 ? -0.685 31.848 19.592 1.00 77.42 36 ALA B N 1
ATOM 929 C CA . ALA B 1 36 ? -0.981 30.740 18.709 1.00 72.71 36 ALA B CA 1
ATOM 930 C C . ALA B 1 36 ? -0.331 29.441 19.169 1.00 70.92 36 ALA B C 1
ATOM 931 O O . ALA B 1 36 ? 0.624 29.440 19.941 1.00 66.86 36 ALA B O 1
ATOM 933 N N . ILE B 1 37 ? -0.892 28.338 18.701 1.00 73.44 37 ILE B N 1
ATOM 934 C CA . ILE B 1 37 ? -0.33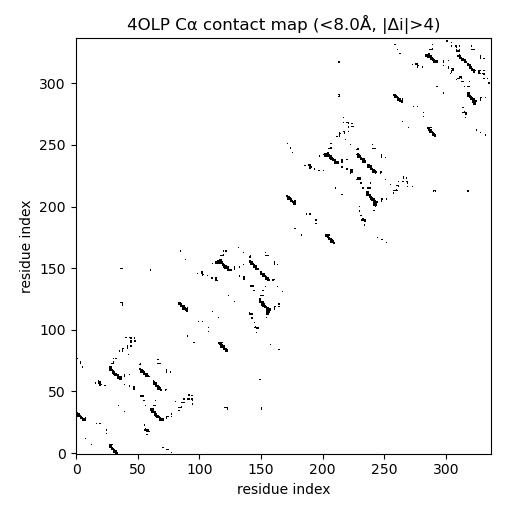7 27.017 18.925 1.00 72.23 37 ILE B CA 1
ATOM 935 C C . ILE B 1 37 ? -0.238 26.297 17.589 1.00 73.82 37 ILE B C 1
ATOM 936 O O . ILE B 1 37 ? -1.243 26.116 16.901 1.00 76.33 37 ILE B O 1
ATOM 941 N N . GLY B 1 38 ? 0.964 25.864 17.251 1.00 70.20 38 GLY B N 1
ATOM 942 C CA . GLY B 1 38 ? 1.166 25.090 16.059 1.00 68.62 38 GLY B CA 1
ATOM 943 C C . GLY B 1 38 ? 1.261 23.632 16.461 1.00 71.38 38 GLY B C 1
ATOM 944 O O . GLY B 1 38 ? 1.961 23.276 17.427 1.00 69.39 38 GLY B O 1
ATOM 945 N N . LEU B 1 39 ? 0.512 22.788 15.765 1.00 68.85 39 LEU B N 1
ATOM 946 C CA . LEU B 1 39 ? 0.505 21.383 16.056 1.00 72.95 39 LEU B CA 1
ATOM 947 C C . LEU B 1 39 ? 0.940 20.703 14.803 1.00 79.12 39 LEU B C 1
ATOM 948 O O . LEU B 1 39 ? 0.355 20.919 13.753 1.00 84.40 39 LEU B O 1
ATOM 953 N N . ILE B 1 40 ? 1.957 19.857 14.913 1.00 84.81 40 ILE B N 1
ATOM 954 C CA . ILE B 1 40 ? 2.453 19.138 13.756 1.00 86.47 40 ILE B CA 1
ATOM 955 C C . ILE B 1 40 ? 2.873 17.729 14.157 1.00 84.98 40 ILE B C 1
ATOM 956 O O . ILE B 1 40 ? 3.446 17.522 15.234 1.00 77.96 40 ILE B O 1
ATOM 961 N N . MET B 1 41 ? 2.546 16.761 13.304 1.00 89.29 41 MET B N 1
ATOM 962 C CA . MET B 1 41 ? 2.879 15.358 13.571 1.00 92.48 41 MET B CA 1
ATOM 963 C C . MET B 1 41 ? 4.187 14.988 12.901 1.00 91.95 41 MET B C 1
ATOM 964 O O . MET B 1 41 ? 4.351 15.172 11.694 1.00 99.36 41 MET B O 1
ATOM 969 N N . LEU B 1 42 ? 5.133 14.515 13.701 1.00 88.26 42 LEU B N 1
ATOM 970 C CA . LEU B 1 42 ? 6.508 14.314 13.238 1.00 90.45 42 LEU B CA 1
ATOM 971 C C . LEU B 1 42 ? 7.044 12.977 13.691 1.00 93.12 42 LEU B C 1
ATOM 972 O O . LEU B 1 42 ? 6.665 12.508 14.775 1.00 93.52 42 LEU B O 1
ATOM 977 N N . PRO B 1 43 ? 7.934 12.360 12.869 1.00 97.38 43 PRO B N 1
ATOM 978 C CA . PRO B 1 43 ? 8.703 11.214 13.364 1.00 94.71 43 PRO B CA 1
ATOM 979 C C . PRO B 1 43 ? 9.609 11.673 14.499 1.00 90.48 43 PRO B C 1
ATOM 980 O O . PRO B 1 43 ? 9.907 12.873 14.607 1.00 91.12 43 PRO B O 1
ATOM 984 N N . VAL B 1 44 ? 10.054 10.757 15.345 1.00 85.95 44 VAL B N 1
ATOM 985 C CA . VAL B 1 44 ? 10.665 11.226 16.588 1.00 88.35 44 VAL B CA 1
ATOM 986 C C . VAL B 1 44 ? 12.014 11.928 16.366 1.00 80.53 44 VAL B C 1
ATOM 987 O O . VAL B 1 44 ? 12.291 12.893 17.064 1.00 76.02 44 VAL B O 1
ATOM 991 N N . PRO B 1 45 ? 12.830 11.490 15.394 1.00 81.22 45 PRO B N 1
ATOM 992 C CA . PRO B 1 45 ? 14.075 12.259 15.221 1.00 82.86 45 PRO B CA 1
ATOM 993 C C . PRO B 1 45 ? 13.821 13.726 14.876 1.00 89.75 45 PRO B C 1
ATOM 994 O O . PRO B 1 45 ? 14.406 14.620 15.492 1.00 87.67 45 PRO B O 1
ATOM 998 N N . ASP B 1 46 ? 12.897 13.960 13.946 1.00 98.32 46 ASP B N 1
ATOM 999 C CA . ASP B 1 46 ? 12.486 15.318 13.581 1.00 96.19 46 ASP B CA 1
ATOM 1000 C C . ASP B 1 46 ? 11.921 16.065 14.786 1.00 88.36 46 ASP B C 1
ATOM 1001 O O . ASP B 1 46 ? 12.201 17.247 14.969 1.00 80.79 46 ASP B O 1
ATOM 1006 N N . LEU B 1 47 ? 11.138 15.357 15.606 1.00 85.52 47 LEU B N 1
ATOM 1007 C CA . LEU B 1 47 ? 10.463 15.963 16.741 1.00 82.77 47 LEU B CA 1
ATOM 1008 C C . LEU B 1 47 ? 11.462 16.657 17.662 1.00 86.56 47 LEU B C 1
ATOM 1009 O O . LEU B 1 47 ? 11.345 17.849 17.959 1.00 88.05 47 LEU B O 1
ATOM 1014 N N . TYR B 1 48 ? 12.468 15.913 18.092 1.00 84.97 48 TYR B N 1
ATOM 1015 C CA . TYR B 1 48 ? 13.463 16.454 18.995 1.00 84.71 48 TYR B CA 1
ATOM 1016 C C . TYR B 1 48 ? 14.387 17.431 18.302 1.00 87.56 48 TYR B C 1
ATOM 1017 O O . TYR B 1 48 ? 14.864 18.376 18.934 1.00 84.55 48 TYR B O 1
ATOM 1026 N N . PHE B 1 49 ? 14.632 17.224 17.010 1.00 87.79 49 PHE B N 1
ATOM 1027 C CA . PHE B 1 49 ? 15.434 18.181 16.248 1.00 91.57 49 PHE B CA 1
ATOM 1028 C C . PHE B 1 49 ? 14.745 19.537 16.230 1.00 82.16 49 PHE B C 1
ATOM 1029 O O . PHE B 1 49 ? 15.333 20.549 16.613 1.00 80.38 49 PHE B O 1
ATOM 1037 N N . TYR B 1 50 ? 13.484 19.535 15.836 1.00 79.27 50 TYR B N 1
ATOM 1038 C CA . TYR B 1 50 ? 12.751 20.777 15.746 1.00 83.95 50 TYR B CA 1
ATOM 1039 C C . TYR B 1 50 ? 12.380 21.366 17.106 1.00 80.40 50 TYR B C 1
ATOM 1040 O O . TYR B 1 50 ? 12.318 22.581 17.226 1.00 80.68 50 TYR B O 1
ATOM 1049 N N . ALA B 1 51 ? 12.174 20.529 18.127 1.00 80.63 51 ALA B N 1
ATOM 1050 C CA . ALA B 1 51 ? 11.927 21.031 19.495 1.00 76.59 51 ALA B CA 1
ATOM 1051 C C . ALA B 1 51 ? 13.117 21.813 20.008 1.00 77.91 51 ALA B C 1
ATOM 1052 O O . ALA B 1 51 ? 13.009 22.921 20.528 1.00 83.23 51 ALA B O 1
ATOM 1054 N N . ASP B 1 52 ? 14.279 21.228 19.794 1.00 80.38 52 ASP B N 1
ATOM 1055 C CA . ASP B 1 52 ? 15.512 21.791 20.259 1.00 86.67 52 ASP B CA 1
ATOM 1056 C C . ASP B 1 52 ? 15.693 23.181 19.630 1.00 91.01 52 ASP B C 1
ATOM 1057 O O . ASP B 1 52 ? 16.061 24.140 20.318 1.00 87.16 52 ASP B O 1
ATOM 1062 N N . GLN B 1 53 ? 15.429 23.266 18.325 1.00 93.56 53 GLN B N 1
ATOM 1063 C CA . GLN B 1 53 ? 15.437 24.525 17.596 1.00 101.35 53 GLN B CA 1
ATOM 1064 C C . GLN B 1 53 ? 14.566 25.535 18.333 1.00 98.88 53 GLN B C 1
ATOM 1065 O O . GLN B 1 53 ? 15.016 26.605 18.766 1.00 104.84 53 GLN B O 1
ATOM 1071 N N . ALA B 1 54 ? 13.314 25.152 18.515 1.00 92.43 54 ALA B N 1
ATOM 1072 C CA . ALA B 1 54 ? 12.327 25.998 19.159 1.00 93.74 54 ALA B CA 1
ATOM 1073 C C . ALA B 1 54 ? 12.697 26.382 20.578 1.00 99.40 54 ALA B C 1
ATOM 1074 O O . ALA B 1 54 ? 12.397 27.497 21.023 1.00 100.91 54 ALA B O 1
ATOM 1076 N N . SER B 1 55 ? 13.318 25.456 21.302 1.00 97.22 55 SER B N 1
ATOM 1077 C CA . SER B 1 55 ? 13.713 25.749 22.667 1.00 96.30 55 SER B CA 1
ATOM 1078 C C . SER B 1 55 ? 14.813 26.803 22.675 1.00 94.26 55 SER B C 1
ATOM 1079 O O . SER B 1 55 ? 14.902 27.595 23.616 1.00 97.81 55 SER B O 1
ATOM 1082 N N . LYS B 1 56 ? 15.630 26.825 21.623 1.00 90.06 56 LYS B N 1
ATOM 1083 C CA . LYS B 1 56 ? 16.688 27.827 21.500 1.00 94.73 56 LYS B CA 1
ATOM 1084 C C . LYS B 1 56 ? 16.098 29.164 21.077 1.00 98.02 56 LYS B C 1
ATOM 1085 O O . LYS B 1 56 ? 16.674 30.210 21.354 1.00 98.91 56 LYS B O 1
ATOM 1091 N N . SER B 1 57 ? 14.958 29.122 20.395 1.00 98.93 57 SER B N 1
ATOM 1092 C CA . SER B 1 57 ? 14.303 30.341 19.950 1.00 103.03 57 SER B CA 1
ATOM 1093 C C . SER B 1 57 ? 13.533 31.008 21.081 1.00 97.89 57 SER B C 1
ATOM 1094 O O . SER B 1 57 ? 12.879 30.354 21.886 1.00 90.49 57 SER B O 1
ATOM 1097 N N . ALA B 1 58 ? 13.571 32.334 21.098 1.00 98.27 58 ALA B N 1
ATOM 1098 C CA . ALA B 1 58 ? 12.802 33.075 22.077 1.00 102.86 58 ALA B CA 1
ATOM 1099 C C . ALA B 1 58 ? 11.384 33.038 21.556 1.00 98.79 58 ALA B C 1
ATOM 1100 O O . ALA B 1 58 ? 11.174 32.654 20.411 1.00 99.87 58 ALA B O 1
ATOM 1102 N N . HIS B 1 59 ? 10.418 33.408 22.392 1.00 87.73 59 HIS B N 1
ATOM 1103 C CA . HIS B 1 59 ? 9.052 33.624 21.951 1.00 82.60 59 HIS B CA 1
ATOM 1104 C C . HIS B 1 59 ? 8.318 32.348 21.596 1.00 79.69 59 HIS B C 1
ATOM 1105 O O . HIS B 1 59 ? 7.168 32.434 21.210 1.00 79.67 59 HIS B O 1
ATOM 1112 N N . VAL B 1 60 ? 8.948 31.175 21.675 1.00 80.41 60 VAL B N 1
ATOM 1113 C CA . VAL B 1 60 ? 8.184 29.948 21.601 1.00 78.65 60 VAL B CA 1
ATOM 1114 C C . VAL B 1 60 ? 8.661 28.978 22.670 1.00 78.63 60 VAL B C 1
ATOM 1115 O O . VAL B 1 60 ? 9.776 28.976 23.153 1.00 74.81 60 VAL B O 1
ATOM 1119 N N . ALA B 1 61 ? 7.740 28.118 22.978 1.00 82.75 61 ALA B N 1
ATOM 1120 C CA . ALA B 1 61 ? 7.907 27.013 23.877 1.00 77.94 61 ALA B CA 1
ATOM 1121 C C . ALA B 1 61 ? 7.448 25.761 23.113 1.00 72.68 61 ALA B C 1
ATOM 1122 O O . ALA B 1 61 ? 6.628 25.847 22.199 1.00 71.01 61 ALA B O 1
ATOM 1124 N N . VAL B 1 62 ? 8.033 24.619 23.429 1.00 71.47 62 VAL B N 1
ATOM 1125 C CA . VAL B 1 62 ? 7.699 23.385 22.729 1.00 75.88 62 VAL B CA 1
ATOM 1126 C C . VAL B 1 62 ? 7.398 22.280 23.703 1.00 80.53 62 VAL B C 1
ATOM 1127 O O . VAL B 1 62 ? 7.905 22.256 24.838 1.00 82.49 62 VAL B O 1
ATOM 1131 N N . SER B 1 63 ? 6.599 21.339 23.237 1.00 77.47 63 SER B N 1
ATOM 1132 C CA . SER B 1 63 ? 6.309 20.189 24.039 1.00 81.77 63 SER B CA 1
ATOM 1133 C C . SER B 1 63 ? 5.787 19.084 23.161 1.00 83.39 63 SER B C 1
ATOM 1134 O O . SER B 1 63 ? 5.250 19.324 22.080 1.00 80.44 63 SER B O 1
ATOM 1137 N N . GLU B 1 64 ? 6.017 17.867 23.631 1.00 83.24 64 GLU B N 1
ATOM 1138 C CA . GLU B 1 64 ? 5.441 16.698 23.051 1.00 84.56 64 GLU B CA 1
ATOM 1139 C C . GLU B 1 64 ? 4.018 16.693 23.497 1.00 84.79 64 GLU B C 1
ATOM 1140 O O . GLU B 1 64 ? 3.725 17.103 24.613 1.00 81.83 64 GLU B O 1
ATOM 1146 N N . ILE B 1 65 ? 3.150 16.161 22.649 1.00 91.80 65 ILE B N 1
ATOM 1147 C CA . ILE B 1 65 ? 1.775 15.847 23.013 1.00 87.80 65 ILE B CA 1
ATOM 1148 C C . ILE B 1 65 ? 1.602 14.348 22.810 1.00 90.98 65 ILE B C 1
ATOM 1149 O O . ILE B 1 65 ? 1.997 13.814 21.755 1.00 88.35 65 ILE B O 1
ATOM 1154 N N . PHE B 1 66 ? 1.009 13.683 23.808 1.00 100.73 66 PHE B N 1
ATOM 1155 C CA . PHE B 1 66 ? 0.879 12.207 23.836 1.00 109.65 66 PHE B CA 1
ATOM 1156 C C . PHE B 1 66 ? -0.318 11.616 23.052 1.00 114.22 66 PHE B C 1
ATOM 1157 O O . PHE B 1 66 ? -1.298 11.069 23.599 1.00 105.37 66 PHE B O 1
ATOM 1165 N N . ILE B 1 73 ? 5.508 8.070 15.025 1.00 138.72 73 ILE B N 1
ATOM 1166 C CA . ILE B 1 73 ? 5.152 9.415 14.596 1.00 142.08 73 ILE B CA 1
ATOM 1167 C C . ILE B 1 73 ? 4.245 10.041 15.675 1.00 144.44 73 ILE B C 1
ATOM 1168 O O . ILE B 1 73 ? 3.135 9.573 15.886 1.00 156.92 73 ILE B O 1
ATOM 1173 N N . THR B 1 74 ? 4.723 11.069 16.379 1.00 144.24 74 THR B N 1
ATOM 1174 C CA . THR B 1 74 ? 3.959 11.700 17.506 1.00 137.04 74 THR B CA 1
ATOM 1175 C C . THR B 1 74 ? 3.709 13.189 17.208 1.00 118.28 74 THR B C 1
ATOM 1176 O O . THR B 1 74 ? 3.933 13.602 16.060 1.00 112.29 74 THR B O 1
ATOM 1180 N N . THR B 1 75 ? 3.255 13.975 18.206 1.00 103.59 75 THR B N 1
ATOM 1181 C CA . THR B 1 75 ? 2.880 15.385 17.976 1.00 95.24 75 THR B CA 1
ATOM 1182 C C . THR B 1 75 ? 3.708 16.392 18.768 1.00 86.30 75 THR B C 1
ATOM 1183 O O . THR B 1 75 ? 3.937 16.223 19.966 1.00 85.39 75 THR B O 1
ATOM 1187 N N . LEU B 1 76 ? 4.167 17.421 18.061 1.00 80.93 76 LEU B N 1
ATOM 1188 C CA . LEU B 1 76 ? 4.885 18.528 18.660 1.00 77.94 76 LEU B CA 1
ATOM 1189 C C . LEU B 1 76 ? 3.928 19.700 18.696 1.00 78.30 76 LEU B C 1
ATOM 1190 O O . LEU B 1 76 ? 3.155 19.917 17.745 1.00 74.33 76 LEU B O 1
ATOM 1195 N N . ALA B 1 77 ? 3.966 20.430 19.803 1.00 74.99 77 ALA B N 1
ATOM 1196 C CA . ALA B 1 77 ? 3.152 21.614 19.963 1.00 70.90 77 ALA B CA 1
ATOM 1197 C C . ALA B 1 77 ? 4.116 22.757 20.131 1.00 68.31 77 ALA B C 1
ATOM 1198 O O . ALA B 1 77 ? 5.070 22.624 20.864 1.00 70.52 77 ALA B O 1
ATOM 1200 N N . ILE B 1 78 ? 3.873 23.857 19.413 1.00 73.33 78 ILE B N 1
ATOM 1201 C CA . ILE B 1 78 ? 4.705 25.047 19.444 1.00 69.05 78 ILE B CA 1
ATOM 1202 C C . ILE B 1 78 ? 3.841 26.196 19.926 1.00 71.38 78 ILE B C 1
ATOM 1203 O O . ILE B 1 78 ? 2.835 26.535 19.302 1.00 73.66 78 ILE B O 1
ATOM 1208 N N . PHE B 1 79 ? 4.211 26.758 21.071 1.00 72.24 79 PHE B N 1
ATOM 1209 C CA . PHE B 1 79 ? 3.429 27.802 21.692 1.00 73.48 79 PHE B CA 1
ATOM 1210 C C . PHE B 1 79 ? 4.201 29.070 21.630 1.00 73.25 79 PHE B C 1
ATOM 1211 O O . PHE B 1 79 ? 5.401 29.095 21.950 1.00 72.03 79 PHE B O 1
ATOM 1219 N N . GLY B 1 80 ? 3.521 30.134 21.227 1.00 74.79 80 GLY B N 1
ATOM 1220 C CA . GLY B 1 80 ? 4.160 31.423 21.195 1.00 73.18 80 GLY B CA 1
ATOM 1221 C C . GLY B 1 80 ? 3.342 32.450 20.479 1.00 71.51 80 GLY B C 1
ATOM 1222 O O . GLY B 1 80 ? 2.105 32.377 20.427 1.00 59.49 80 GLY B O 1
ATOM 1223 N N . GLU B 1 81 ? 4.067 33.442 19.973 1.00 75.39 81 GLU B N 1
ATOM 1224 C CA . GLU B 1 81 ? 3.484 34.584 19.322 1.00 77.92 81 GLU B CA 1
ATOM 1225 C C . GLU B 1 81 ? 3.250 34.241 17.850 1.00 80.64 81 GLU B C 1
ATOM 1226 O O . GLU B 1 81 ? 3.931 33.367 17.292 1.00 74.82 81 GLU B O 1
ATOM 1232 N N . VAL B 1 82 ? 2.266 34.903 17.242 1.00 80.13 82 VAL B N 1
ATOM 1233 C CA . VAL B 1 82 ? 1.748 34.467 15.938 1.00 84.92 82 VAL B CA 1
ATOM 1234 C C . VAL B 1 82 ? 2.873 34.370 14.928 1.00 78.90 82 VAL B C 1
ATOM 1235 O O . VAL B 1 82 ? 2.929 33.408 14.166 1.00 82.51 82 VAL B O 1
ATOM 1239 N N . ALA B 1 83 ? 3.726 35.386 14.904 1.00 75.24 83 ALA B N 1
ATOM 1240 C CA . ALA B 1 83 ? 4.838 35.450 13.957 1.00 80.37 83 ALA B CA 1
ATOM 1241 C C . ALA B 1 83 ? 5.772 34.264 14.121 1.00 83.74 83 ALA B C 1
ATOM 1242 O O . ALA B 1 83 ? 6.071 33.553 13.151 1.00 87.36 83 ALA B O 1
ATOM 1244 N N . ALA B 1 84 ? 6.174 34.040 15.369 1.00 81.51 84 ALA B N 1
ATOM 1245 C CA . ALA B 1 84 ? 7.106 32.981 15.722 1.00 73.96 84 ALA B CA 1
ATOM 1246 C C . ALA B 1 84 ? 6.547 31.591 15.389 1.00 73.11 84 ALA B C 1
ATOM 1247 O O . ALA B 1 84 ? 7.237 30.756 14.795 1.00 66.37 84 ALA B O 1
ATOM 1249 N N . VAL B 1 85 ? 5.290 31.356 15.743 1.00 69.55 85 VAL B N 1
ATOM 1250 C CA . VAL B 1 85 ? 4.687 30.056 15.501 1.00 72.27 85 VAL B CA 1
ATOM 1251 C C . VAL B 1 85 ? 4.656 29.800 14.002 1.00 71.73 85 VAL B C 1
ATOM 1252 O O . VAL B 1 85 ? 5.056 28.732 13.547 1.00 73.22 85 VAL B O 1
ATOM 1256 N N . ASN B 1 86 ? 4.204 30.794 13.243 1.00 73.15 86 ASN B N 1
ATOM 1257 C CA . ASN B 1 86 ? 4.152 30.698 11.785 1.00 76.84 86 ASN B CA 1
ATOM 1258 C C . ASN B 1 86 ? 5.500 30.483 11.162 1.00 79.67 86 ASN B C 1
ATOM 1259 O O . ASN B 1 86 ? 5.650 29.655 10.261 1.00 88.45 86 ASN B O 1
ATOM 1264 N N . GLU B 1 87 ? 6.485 31.225 11.635 1.00 79.62 87 GLU B N 1
ATOM 1265 C CA . GLU B 1 87 ? 7.813 31.011 11.166 1.00 88.46 87 GLU B CA 1
ATOM 1266 C C . GLU B 1 87 ? 8.261 29.580 11.394 1.00 90.82 87 GLU B C 1
ATOM 1267 O O . GLU B 1 87 ? 8.865 29.003 10.510 1.00 93.58 87 GLU B O 1
ATOM 1273 N N . ALA B 1 88 ? 7.979 29.030 12.581 1.00 94.06 88 ALA B N 1
ATOM 1274 C CA . ALA B 1 88 ? 8.440 27.705 12.950 1.00 85.92 88 ALA B CA 1
ATOM 1275 C C . ALA B 1 88 ? 7.804 26.657 12.056 1.00 87.59 88 ALA B C 1
ATOM 1276 O O . ALA B 1 88 ? 8.491 25.790 11.546 1.00 88.90 88 ALA B O 1
ATOM 1278 N N . MET B 1 89 ? 6.498 26.762 11.837 1.00 91.76 89 MET B N 1
ATOM 1279 C CA . MET B 1 89 ? 5.771 25.802 10.990 1.00 97.24 89 MET B CA 1
ATOM 1280 C C . MET B 1 89 ? 6.266 25.830 9.555 1.00 97.80 89 MET B C 1
ATOM 1281 O O . MET B 1 89 ? 6.301 24.800 8.880 1.00 100.18 89 MET B O 1
ATOM 1286 N N . ARG B 1 90 ? 6.648 27.020 9.106 1.00 100.07 90 ARG B N 1
ATOM 1287 C CA . ARG B 1 90 ? 7.246 27.200 7.805 1.00 98.26 90 ARG B CA 1
ATOM 1288 C C . ARG B 1 90 ? 8.580 26.459 7.705 1.00 93.98 90 ARG B C 1
ATOM 1289 O O . ARG B 1 90 ? 8.759 25.612 6.841 1.00 94.65 90 ARG B O 1
ATOM 1297 N N . ILE B 1 91 ? 9.497 26.767 8.624 1.00 88.08 91 ILE B N 1
ATOM 1298 C CA . ILE B 1 91 ? 10.807 26.120 8.703 1.00 86.34 91 ILE B CA 1
ATOM 1299 C C . ILE B 1 91 ? 10.692 24.601 8.720 1.00 91.99 91 ILE B C 1
ATOM 1300 O O . ILE B 1 91 ? 11.544 23.901 8.181 1.00 98.80 91 ILE B O 1
ATOM 1305 N N . ILE B 1 92 ? 9.650 24.087 9.366 1.00 95.30 92 ILE B N 1
ATOM 1306 C CA . ILE B 1 92 ? 9.457 22.647 9.495 1.00 95.71 92 ILE B CA 1
ATOM 1307 C C . ILE B 1 92 ? 8.997 22.031 8.170 1.00 99.43 92 ILE B C 1
ATOM 1308 O O . ILE B 1 92 ? 9.371 20.908 7.869 1.00 102.06 92 ILE B O 1
ATOM 1313 N N . GLU B 1 93 ? 8.235 22.781 7.372 1.00 111.18 93 GLU B N 1
ATOM 1314 C CA . GLU B 1 93 ? 7.878 22.364 5.999 1.00 122.85 93 GLU B CA 1
ATOM 1315 C C . GLU B 1 93 ? 9.099 22.230 5.053 1.00 126.74 93 GLU B C 1
ATOM 1316 O O . GLU B 1 93 ? 8.971 21.701 3.955 1.00 132.20 93 GLU B O 1
ATOM 1322 N N . ASP B 1 94 ? 10.270 22.694 5.483 1.00 125.15 94 ASP B N 1
ATOM 1323 C CA . ASP B 1 94 ? 11.505 22.580 4.735 1.00 124.57 94 ASP B CA 1
ATOM 1324 C C . ASP B 1 94 ? 12.496 21.616 5.429 1.00 114.10 94 ASP B C 1
ATOM 1325 O O . ASP B 1 94 ? 12.248 20.397 5.571 1.00 98.30 94 ASP B O 1
ATOM 1330 N N . LYS C 1 2 ? 9.094 15.031 -10.102 1.00 125.46 2 LYS C N 1
ATOM 1331 C CA . LYS C 1 2 ? 9.622 16.423 -10.039 1.00 119.23 2 LYS C CA 1
ATOM 1332 C C . LYS C 1 2 ? 9.429 17.133 -11.381 1.00 113.75 2 LYS C C 1
ATOM 1333 O O . LYS C 1 2 ? 9.614 16.566 -12.457 1.00 119.18 2 LYS C O 1
ATOM 1339 N N . LYS C 1 3 ? 9.019 18.379 -11.317 1.00 103.26 3 LYS C N 1
ATOM 1340 C CA . LYS C 1 3 ? 9.140 19.220 -12.485 1.00 98.58 3 LYS C CA 1
ATOM 1341 C C . LYS C 1 3 ? 10.619 19.485 -12.772 1.00 93.36 3 LYS C C 1
ATOM 1342 O O . LYS C 1 3 ? 11.471 19.270 -11.921 1.00 91.90 3 LYS C O 1
ATOM 1348 N N . ARG C 1 4 ? 10.914 19.878 -14.009 1.00 88.92 4 ARG C N 1
ATOM 1349 C CA . ARG C 1 4 ? 12.280 20.007 -14.489 1.00 83.79 4 ARG C CA 1
ATOM 1350 C C . ARG C 1 4 ? 12.347 21.050 -15.551 1.00 81.69 4 ARG C C 1
ATOM 1351 O O . ARG C 1 4 ? 11.470 21.119 -16.392 1.00 77.79 4 ARG C O 1
ATOM 1359 N N . ILE C 1 5 ? 13.427 21.816 -15.538 1.00 81.52 5 ILE C N 1
ATOM 1360 C CA . ILE C 1 5 ? 13.648 22.840 -16.535 1.00 77.96 5 ILE C CA 1
ATOM 1361 C C . ILE C 1 5 ? 15.006 22.599 -17.168 1.00 78.93 5 ILE C C 1
ATOM 1362 O O . ILE C 1 5 ? 16.008 22.465 -16.485 1.00 77.16 5 ILE C O 1
ATOM 1367 N N . ILE C 1 6 ? 15.020 22.534 -18.488 1.00 77.96 6 ILE C N 1
ATOM 1368 C CA . ILE C 1 6 ? 16.248 22.337 -19.222 1.00 75.95 6 ILE C CA 1
ATOM 1369 C C . ILE C 1 6 ? 16.644 23.699 -19.768 1.00 76.61 6 ILE C C 1
ATOM 1370 O O . ILE C 1 6 ? 15.942 24.252 -20.610 1.00 71.28 6 ILE C O 1
ATOM 1375 N N . ASN C 1 7 ? 17.756 24.231 -19.275 1.00 75.18 7 ASN C N 1
ATOM 1376 C CA . ASN C 1 7 ? 18.289 25.474 -19.800 1.00 76.10 7 ASN C CA 1
ATOM 1377 C C . ASN C 1 7 ? 19.144 25.188 -21.033 1.00 70.39 7 ASN C C 1
ATOM 1378 O O . ASN C 1 7 ? 20.019 24.315 -20.999 1.00 59.74 7 ASN C O 1
ATOM 1383 N N . ALA C 1 8 ? 18.908 25.946 -22.102 1.00 64.89 8 ALA C N 1
ATOM 1384 C CA . ALA C 1 8 ? 19.773 25.919 -23.283 1.00 61.21 8 ALA C CA 1
ATOM 1385 C C . ALA C 1 8 ? 19.899 24.510 -23.784 1.00 64.21 8 ALA C C 1
ATOM 1386 O O . ALA C 1 8 ? 20.982 23.917 -23.719 1.00 68.43 8 ALA C O 1
ATOM 1388 N N . PRO C 1 9 ? 18.778 23.944 -24.249 1.00 62.75 9 PRO C N 1
ATOM 1389 C CA . PRO C 1 9 ? 18.764 22.546 -24.625 1.00 60.46 9 PRO C CA 1
ATOM 1390 C C . PRO C 1 9 ? 19.573 22.304 -25.866 1.00 65.06 9 PRO C C 1
ATOM 1391 O O . PRO C 1 9 ? 19.687 23.183 -26.721 1.00 68.04 9 PRO C O 1
ATOM 1395 N N . THR C 1 10 ? 20.109 21.096 -25.939 1.00 68.80 10 THR C N 1
ATOM 1396 C CA . THR C 1 10 ? 20.823 20.579 -27.073 1.00 69.38 10 THR C CA 1
ATOM 1397 C C . THR C 1 10 ? 19.869 20.463 -28.270 1.00 69.77 10 THR C C 1
ATOM 1398 O O . THR C 1 10 ? 18.660 20.524 -28.128 1.00 69.38 10 THR C O 1
ATOM 1402 N N . LEU C 1 11 ? 20.421 20.400 -29.473 1.00 76.40 11 LEU C N 1
ATOM 1403 C CA . LEU C 1 11 ? 19.636 20.151 -30.678 1.00 72.19 11 LEU C CA 1
ATOM 1404 C C . LEU C 1 11 ? 19.039 18.748 -30.596 1.00 74.28 11 LEU C C 1
ATOM 1405 O O . LEU C 1 11 ? 17.884 18.543 -30.948 1.00 74.37 11 LEU C O 1
ATOM 1410 N N . GLU C 1 12 ? 19.861 17.784 -30.185 1.00 74.44 12 GLU C N 1
ATOM 1411 C CA . GLU C 1 12 ? 19.410 16.411 -29.918 1.00 73.65 12 GLU C CA 1
ATOM 1412 C C . GLU C 1 12 ? 18.304 16.332 -28.891 1.00 70.54 12 GLU C C 1
ATOM 1413 O O . GLU C 1 12 ? 17.438 15.502 -29.005 1.00 70.21 12 GLU C O 1
ATOM 1419 N N . THR C 1 13 ? 18.364 17.162 -27.864 1.00 71.37 13 THR C N 1
ATOM 1420 C CA . THR C 1 13 ? 17.314 17.180 -26.864 1.00 67.68 13 THR C CA 1
ATOM 1421 C C . THR C 1 13 ? 16.018 17.635 -27.512 1.00 67.91 13 THR C C 1
ATOM 1422 O O . THR C 1 13 ? 14.985 17.016 -27.316 1.00 66.04 13 THR C O 1
ATOM 1426 N N . LEU C 1 14 ? 16.096 18.681 -28.336 1.00 70.23 14 LEU C N 1
ATOM 1427 C CA . LEU C 1 14 ? 14.944 19.148 -29.090 1.00 71.63 14 LEU C CA 1
ATOM 1428 C C . LEU C 1 14 ? 14.408 18.069 -30.020 1.00 74.37 14 LEU C C 1
ATOM 1429 O O . LEU C 1 14 ? 13.199 17.867 -30.114 1.00 76.27 14 LEU C O 1
ATOM 1434 N N . ALA C 1 15 ? 15.313 17.386 -30.712 1.00 70.43 15 ALA C N 1
ATOM 1435 C CA . ALA C 1 15 ? 14.927 16.329 -31.620 1.00 69.66 15 ALA C CA 1
ATOM 1436 C C . ALA C 1 15 ? 14.177 15.204 -30.893 1.00 69.32 15 ALA C C 1
ATOM 1437 O O . ALA C 1 15 ? 13.217 14.655 -31.436 1.00 76.33 15 ALA C O 1
ATOM 1439 N N . MET C 1 16 ? 14.628 14.855 -29.694 1.00 68.65 16 MET C N 1
ATOM 1440 C CA . MET C 1 16 ? 14.034 13.765 -28.919 1.00 73.16 16 MET C CA 1
ATOM 1441 C C . MET C 1 16 ? 12.626 14.120 -28.521 1.00 73.26 16 MET C C 1
ATOM 1442 O O . MET C 1 16 ? 11.709 13.288 -28.601 1.00 73.39 16 MET C O 1
ATOM 1447 N N . LEU C 1 17 ? 12.456 15.373 -28.122 1.00 72.18 17 LEU C N 1
ATOM 1448 C CA . LEU C 1 17 ? 11.146 15.857 -27.717 1.00 74.98 17 LEU C CA 1
ATOM 1449 C C . LEU C 1 17 ? 10.179 15.972 -28.883 1.00 74.94 17 LEU C C 1
ATOM 1450 O O . LEU C 1 17 ? 9.019 15.583 -28.753 1.00 71.75 17 LEU C O 1
ATOM 1455 N N . LYS C 1 18 ? 10.658 16.496 -30.013 1.00 73.53 18 LYS C N 1
ATOM 1456 C CA . LYS C 1 18 ? 9.821 16.670 -31.192 1.00 74.35 18 LYS C CA 1
ATOM 1457 C C . LYS C 1 18 ? 9.259 15.347 -31.676 1.00 77.92 18 LYS C C 1
ATOM 1458 O O . LYS C 1 18 ? 8.106 15.293 -32.120 1.00 74.11 18 LYS C O 1
ATOM 1464 N N . ARG C 1 19 ? 10.076 14.292 -31.615 1.00 75.40 19 ARG C N 1
ATOM 1465 C CA . ARG C 1 19 ? 9.628 12.966 -32.011 1.00 76.35 19 ARG C CA 1
ATOM 1466 C C . ARG C 1 19 ? 8.443 12.539 -31.167 1.00 72.08 19 ARG C C 1
ATOM 1467 O O . ARG C 1 19 ? 7.603 11.777 -31.613 1.00 77.26 19 ARG C O 1
ATOM 1475 N N . ARG C 1 20 ? 8.373 13.038 -29.946 1.00 74.06 20 ARG C N 1
ATOM 1476 C CA . ARG C 1 20 ? 7.379 12.581 -28.998 1.00 70.47 20 ARG C CA 1
ATOM 1477 C C . ARG C 1 20 ? 6.204 13.555 -28.847 1.00 69.98 20 ARG C C 1
ATOM 1478 O O . ARG C 1 20 ? 5.416 13.421 -27.930 1.00 70.96 20 ARG C O 1
ATOM 1486 N N . MET C 1 21 ? 6.075 14.520 -29.760 1.00 74.54 21 MET C N 1
ATOM 1487 C CA . MET C 1 21 ? 4.896 15.390 -29.806 1.00 74.33 21 MET C CA 1
ATOM 1488 C C . MET C 1 21 ? 4.133 15.299 -31.125 1.00 81.46 21 MET C C 1
ATOM 1489 O O . MET C 1 21 ? 4.664 14.806 -32.118 1.00 85.38 21 MET C O 1
ATOM 1494 N N . PRO C 1 22 ? 2.870 15.762 -31.127 1.00 87.79 22 PRO C N 1
ATOM 1495 C CA . PRO C 1 22 ? 2.029 15.808 -32.327 1.00 89.96 22 PRO C CA 1
ATOM 1496 C C . PRO C 1 22 ? 2.600 16.690 -33.440 1.00 92.27 22 PRO C C 1
ATOM 1497 O O . PRO C 1 22 ? 3.244 17.695 -33.165 1.00 89.40 22 PRO C O 1
ATOM 1501 N N . SER C 1 23 ? 2.354 16.319 -34.695 1.00 95.53 23 SER C N 1
ATOM 1502 C CA . SER C 1 23 ? 2.906 17.066 -35.827 1.00 96.27 23 SER C CA 1
ATOM 1503 C C . SER C 1 23 ? 2.494 18.534 -35.738 1.00 92.28 23 SER C C 1
ATOM 1504 O O . SER C 1 23 ? 3.283 19.430 -36.033 1.00 89.04 23 SER C O 1
ATOM 1507 N N . GLU C 1 24 ? 1.257 18.764 -35.302 1.00 92.72 24 GLU C N 1
ATOM 1508 C CA . GLU C 1 24 ? 0.678 20.116 -35.215 1.00 96.37 24 GLU C CA 1
ATOM 1509 C C . GLU C 1 24 ? 1.490 21.005 -34.288 1.00 92.34 24 GLU C C 1
ATOM 1510 O O . GLU C 1 24 ? 1.738 22.164 -34.584 1.00 94.68 24 GLU C O 1
ATOM 1516 N N . SER C 1 25 ? 1.899 20.450 -33.158 1.00 94.40 25 SER C N 1
ATOM 1517 C CA . SER C 1 25 ? 2.709 21.190 -32.185 1.00 89.53 25 SER C CA 1
ATOM 1518 C C . SER C 1 25 ? 4.154 21.378 -32.621 1.00 91.97 25 SER C C 1
ATOM 1519 O O . SER C 1 25 ? 4.727 22.464 -32.460 1.00 98.93 25 SER C O 1
ATOM 1522 N N . ARG C 1 26 ? 4.716 20.332 -33.224 1.00 91.00 26 ARG C N 1
ATOM 1523 C CA . ARG C 1 26 ? 6.132 20.239 -33.468 1.00 93.45 26 ARG C CA 1
ATOM 1524 C C . ARG C 1 26 ? 6.453 21.285 -34.545 1.00 96.80 26 ARG C C 1
ATOM 1525 O O . ARG C 1 26 ? 7.535 21.865 -34.540 1.00 95.05 26 ARG C O 1
ATOM 1533 N N . ASN C 1 27 ? 5.463 21.600 -35.379 1.00 97.36 27 ASN C N 1
ATOM 1534 C CA . ASN C 1 27 ? 5.606 22.659 -36.371 1.00 107.14 27 ASN C CA 1
ATOM 1535 C C . ASN C 1 27 ? 5.611 24.080 -35.762 1.00 104.83 27 ASN C C 1
ATOM 1536 O O . ASN C 1 27 ? 6.382 24.928 -36.198 1.00 108.35 27 ASN C O 1
ATOM 1541 N N . ARG C 1 28 ? 4.789 24.328 -34.749 1.00 105.96 28 ARG C N 1
ATOM 1542 C CA . ARG C 1 28 ? 4.762 25.638 -34.089 1.00 109.19 28 ARG C CA 1
ATOM 1543 C C . ARG C 1 28 ? 6.067 25.928 -33.351 1.00 108.96 28 ARG C C 1
ATOM 1544 O O . ARG C 1 28 ? 6.372 27.083 -33.082 1.00 119.75 28 ARG C O 1
ATOM 1552 N N . LEU C 1 29 ? 6.857 24.898 -33.047 1.00 108.33 29 LEU C N 1
ATOM 1553 C CA . LEU C 1 29 ? 8.123 25.105 -32.336 1.00 109.44 29 LEU C CA 1
ATOM 1554 C C . LEU C 1 29 ? 9.204 25.733 -33.202 1.00 115.15 29 LEU C C 1
ATOM 1555 O O . LEU C 1 29 ? 10.033 26.515 -32.707 1.00 126.13 29 LEU C O 1
ATOM 1560 N N . GLU C 1 30 ? 9.201 25.373 -34.485 1.00 118.43 30 GLU C N 1
ATOM 1561 C CA . GLU C 1 30 ? 10.073 25.984 -35.481 1.00 121.03 30 GLU C CA 1
ATOM 1562 C C . GLU C 1 30 ? 9.905 27.511 -35.479 1.00 123.14 30 GLU C C 1
ATOM 1563 O O . GLU C 1 30 ? 10.853 28.268 -35.759 1.00 116.03 30 GLU C O 1
ATOM 1569 N N . MET C 1 31 ? 8.672 27.920 -35.164 1.00 121.01 31 MET C N 1
ATOM 1570 C CA . MET C 1 31 ? 8.224 29.316 -35.095 1.00 123.29 31 MET C CA 1
ATOM 1571 C C . MET C 1 31 ? 8.552 30.092 -33.792 1.00 123.62 31 MET C C 1
ATOM 1572 O O . MET C 1 31 ? 8.202 31.266 -33.689 1.00 132.48 31 MET C O 1
ATOM 1577 N N . VAL C 1 32 ? 9.208 29.475 -32.804 1.00 120.08 32 VAL C N 1
ATOM 1578 C CA . VAL C 1 32 ? 9.425 30.118 -31.491 1.00 115.38 32 VAL C CA 1
ATOM 1579 C C . VAL C 1 32 ? 10.873 29.970 -30.994 1.00 106.34 32 VAL C C 1
ATOM 1580 O O . VAL C 1 32 ? 11.560 29.021 -31.375 1.00 101.20 32 VAL C O 1
ATOM 1584 N N . ARG C 1 33 ? 11.314 30.932 -30.166 1.00 105.00 33 ARG C N 1
ATOM 1585 C CA . ARG C 1 33 ? 12.662 30.976 -29.554 1.00 105.78 33 ARG C CA 1
ATOM 1586 C C . ARG C 1 33 ? 12.821 30.258 -28.203 1.00 105.69 33 ARG C C 1
ATOM 1587 O O . ARG C 1 33 ? 12.229 30.707 -27.210 1.00 112.19 33 ARG C O 1
ATOM 1595 N N . ILE C 1 34 ? 13.677 29.219 -28.147 1.00 97.63 34 ILE C N 1
ATOM 1596 C CA . ILE C 1 34 ? 13.751 28.286 -27.003 1.00 94.91 34 ILE C CA 1
ATOM 1597 C C . ILE C 1 34 ? 15.023 28.345 -26.146 1.00 90.12 34 ILE C C 1
ATOM 1598 O O . ILE C 1 34 ? 15.949 27.535 -26.284 1.00 93.45 34 ILE C O 1
ATOM 1603 N N . ASP C 1 35 ? 15.028 29.261 -25.192 1.00 89.09 35 ASP C N 1
ATOM 1604 C CA . ASP C 1 35 ? 16.095 29.304 -24.196 1.00 88.17 35 ASP C CA 1
ATOM 1605 C C . ASP C 1 35 ? 15.944 28.118 -23.263 1.00 87.96 35 ASP C C 1
ATOM 1606 O O . ASP C 1 35 ? 16.937 27.529 -22.844 1.00 87.95 35 ASP C O 1
ATOM 1611 N N . ALA C 1 36 ? 14.701 27.784 -22.908 1.00 86.14 36 ALA C N 1
ATOM 1612 C CA . ALA C 1 36 ? 14.474 26.774 -21.901 1.00 88.45 36 ALA C CA 1
ATOM 1613 C C . ALA C 1 36 ? 13.280 25.901 -22.222 1.00 83.32 36 ALA C C 1
ATOM 1614 O O . ALA C 1 36 ? 12.395 26.301 -22.974 1.00 93.70 36 ALA C O 1
ATOM 1616 N N . ILE C 1 37 ? 13.270 24.708 -21.630 1.00 77.36 37 ILE C N 1
ATOM 1617 C CA . ILE C 1 37 ? 12.131 23.807 -21.704 1.00 76.43 37 ILE C CA 1
ATOM 1618 C C . ILE C 1 37 ? 11.735 23.335 -20.310 1.00 73.93 37 ILE C C 1
ATOM 1619 O O . ILE C 1 37 ? 12.563 22.798 -19.570 1.00 72.81 37 ILE C O 1
ATOM 1624 N N . GLY C 1 38 ? 10.477 23.540 -19.959 1.00 65.64 38 GLY C N 1
ATOM 1625 C CA . GLY C 1 38 ? 9.980 23.089 -18.699 1.00 70.28 38 GLY C CA 1
ATOM 1626 C C . GLY C 1 38 ? 9.214 21.809 -18.946 1.00 71.68 38 GLY C C 1
ATOM 1627 O O . GLY C 1 38 ? 8.375 2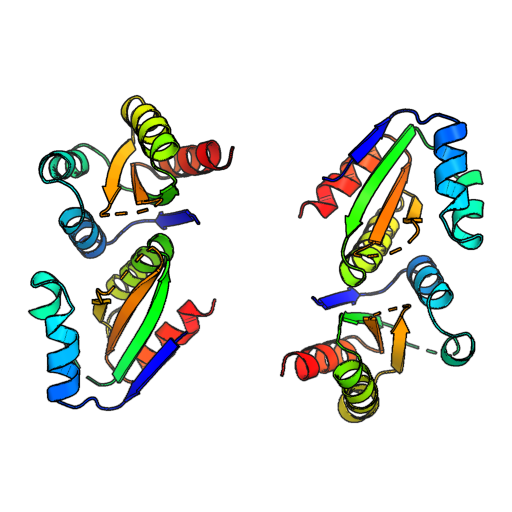1.748 -19.817 1.00 70.05 38 GLY C O 1
ATOM 1628 N N . LEU C 1 39 ? 9.487 20.793 -18.145 1.00 73.51 39 LEU C N 1
ATOM 1629 C CA . LEU C 1 39 ? 8.808 19.522 -18.258 1.00 73.26 39 LEU C CA 1
ATOM 1630 C C . LEU C 1 39 ? 8.170 19.206 -16.925 1.00 76.47 39 LEU C C 1
ATOM 1631 O O . LEU C 1 39 ? 8.831 19.253 -15.886 1.00 71.17 39 LEU C O 1
ATOM 1636 N N . ILE C 1 40 ? 6.888 18.895 -16.951 1.00 77.35 40 ILE C N 1
ATOM 1637 C CA . ILE C 1 40 ? 6.178 18.604 -15.719 1.00 80.98 40 ILE C CA 1
ATOM 1638 C C . ILE C 1 40 ? 5.149 17.512 -15.997 1.00 80.82 40 ILE C C 1
ATOM 1639 O O . ILE C 1 40 ? 4.496 17.506 -17.052 1.00 76.84 40 ILE C O 1
ATOM 1644 N N . MET C 1 41 ? 5.040 16.570 -15.067 1.00 78.93 41 MET C N 1
ATOM 1645 C CA . MET C 1 41 ? 4.104 15.461 -15.216 1.00 84.29 41 MET C CA 1
ATOM 1646 C C . MET C 1 41 ? 2.781 15.766 -14.539 1.00 85.04 41 MET C C 1
ATOM 1647 O O . MET C 1 41 ? 2.752 16.108 -13.353 1.00 87.65 41 MET C O 1
ATOM 1652 N N . LEU C 1 42 ? 1.702 15.676 -15.317 1.00 76.65 42 LEU C N 1
ATOM 1653 C CA . LEU C 1 42 ? 0.403 16.118 -14.894 1.00 75.17 42 LEU C CA 1
ATOM 1654 C C . LEU C 1 42 ? -0.656 15.106 -15.308 1.00 79.47 42 LEU C C 1
ATOM 1655 O O . LEU C 1 42 ? -0.552 14.490 -16.368 1.00 76.64 42 LEU C O 1
ATOM 1660 N N . PRO C 1 43 ? -1.717 14.961 -14.491 1.00 84.29 43 PRO C N 1
ATOM 1661 C CA . PRO C 1 43 ? -2.916 14.251 -14.973 1.00 80.58 43 PRO C CA 1
ATOM 1662 C C . PRO C 1 43 ? -3.529 15.012 -16.154 1.00 79.31 43 PRO C C 1
ATOM 1663 O O . PRO C 1 43 ? -3.293 16.230 -16.285 1.00 75.38 43 PRO C O 1
ATOM 1667 N N . VAL C 1 44 ? -4.331 14.350 -16.988 1.00 74.10 44 VAL C N 1
ATOM 1668 C CA . VAL C 1 44 ? -4.718 15.009 -18.250 1.00 73.13 44 VAL C CA 1
ATOM 1669 C C . VAL C 1 44 ? -5.636 16.226 -18.062 1.00 72.75 44 VAL C C 1
ATOM 1670 O O . VAL C 1 44 ? -5.483 17.208 -18.764 1.00 73.91 44 VAL C O 1
ATOM 1674 N N . PRO C 1 45 ? -6.571 16.190 -17.095 1.00 79.05 45 PRO C N 1
ATOM 1675 C CA . PRO C 1 45 ? -7.307 17.450 -16.911 1.00 79.51 45 PRO C CA 1
ATOM 1676 C C . PRO C 1 45 ? -6.413 18.657 -16.621 1.00 82.71 45 PRO C C 1
ATOM 1677 O O . PRO C 1 45 ? -6.578 19.713 -17.242 1.00 86.31 45 PRO C O 1
ATOM 1681 N N . ASP C 1 46 ? -5.482 18.500 -15.684 1.00 87.24 46 ASP C N 1
ATOM 1682 C CA . ASP C 1 46 ? -4.534 19.567 -15.342 1.00 86.26 46 ASP C CA 1
ATOM 1683 C C . ASP C 1 46 ? -3.739 19.966 -16.564 1.00 81.52 46 ASP C C 1
ATOM 1684 O O . ASP C 1 46 ? -3.460 21.149 -16.788 1.00 81.81 46 ASP C O 1
ATOM 1689 N N . LEU C 1 47 ? -3.362 18.967 -17.353 1.00 84.60 47 LEU C N 1
ATOM 1690 C CA . LEU C 1 47 ? -2.520 19.193 -18.519 1.00 87.04 47 LEU C CA 1
ATOM 1691 C C . LEU C 1 47 ? -3.129 20.229 -19.467 1.00 86.50 47 LEU C C 1
ATOM 1692 O O . LEU C 1 47 ? -2.498 21.230 -19.815 1.00 83.79 47 LEU C O 1
ATOM 1697 N N . TYR C 1 48 ? -4.370 19.999 -19.856 1.00 87.57 48 TYR C N 1
ATOM 1698 C CA . TYR C 1 48 ? -5.041 20.906 -20.769 1.00 89.09 48 TYR C CA 1
ATOM 1699 C C . TYR C 1 48 ? -5.417 22.202 -20.106 1.00 89.48 48 TYR C C 1
ATOM 1700 O O . TYR C 1 48 ? -5.440 23.238 -20.766 1.00 92.34 48 TYR C O 1
ATOM 1709 N N . PHE C 1 49 ? -5.711 22.150 -18.812 1.00 89.39 49 PHE C N 1
ATOM 1710 C CA . PHE C 1 49 ? -5.996 23.374 -18.071 1.00 102.81 49 PHE C CA 1
ATOM 1711 C C . PHE C 1 49 ? -4.773 24.277 -18.094 1.00 97.69 49 PHE C C 1
ATOM 1712 O O . PHE C 1 49 ? -4.854 25.432 -18.491 1.00 96.81 49 PHE C O 1
ATOM 1720 N N . TYR C 1 50 ? -3.631 23.731 -17.712 1.00 90.21 50 TYR C N 1
ATOM 1721 C CA . TYR C 1 50 ? -2.418 24.526 -17.683 1.00 94.63 50 TYR C CA 1
ATOM 1722 C C . TYR C 1 50 ? -1.841 24.835 -19.063 1.00 90.30 50 TYR C C 1
ATOM 1723 O O . TYR C 1 50 ? -1.231 25.880 -19.251 1.00 90.82 50 TYR C O 1
ATOM 1732 N N . ALA C 1 51 ? -2.038 23.961 -20.041 1.00 88.47 51 ALA C N 1
ATOM 1733 C CA . ALA C 1 51 ? -1.601 24.281 -21.396 1.00 89.24 51 ALA C CA 1
ATOM 1734 C C . ALA C 1 51 ? -2.310 25.556 -21.814 1.00 88.97 51 ALA C C 1
ATOM 1735 O O . ALA C 1 51 ? -1.676 26.493 -22.301 1.00 84.30 51 ALA C O 1
ATOM 1737 N N . ASP C 1 52 ? -3.615 25.580 -21.575 1.00 88.13 52 ASP C N 1
ATOM 1738 C CA . ASP C 1 52 ? -4.457 26.694 -21.938 1.00 98.15 52 ASP C CA 1
ATOM 1739 C C . ASP C 1 52 ? -4.051 27.943 -21.158 1.00 101.31 52 ASP C C 1
ATOM 1740 O O . ASP C 1 52 ? -3.912 29.035 -21.713 1.00 91.23 52 ASP C O 1
ATOM 1745 N N . GLN C 1 53 ? -3.827 27.753 -19.866 1.00 101.65 53 GLN C N 1
ATOM 1746 C CA . GLN C 1 53 ? -3.383 28.820 -18.989 1.00 105.88 53 GLN C CA 1
ATOM 1747 C C . GLN C 1 53 ? -2.081 29.473 -19.465 1.00 113.47 53 GLN C C 1
ATOM 1748 O O . GLN C 1 53 ? -1.999 30.692 -19.553 1.00 114.28 53 GLN C O 1
ATOM 1754 N N . ALA C 1 54 ? -1.078 28.655 -19.783 1.00 116.49 54 ALA C N 1
ATOM 1755 C CA . ALA C 1 54 ? 0.171 29.138 -20.369 1.00 111.80 54 ALA C CA 1
ATOM 1756 C C . ALA C 1 54 ? -0.066 29.903 -21.663 1.00 116.03 54 ALA C C 1
ATOM 1757 O O . ALA C 1 54 ? 0.645 30.870 -21.946 1.00 119.25 54 ALA C O 1
ATOM 1759 N N . SER C 1 55 ? -1.040 29.440 -22.453 1.00 112.81 55 SER C N 1
ATOM 1760 C CA . SER C 1 55 ? -1.388 30.057 -23.731 1.00 117.01 55 SER C CA 1
ATOM 1761 C C . SER C 1 55 ? -2.139 31.391 -23.482 1.00 125.83 55 SER C C 1
ATOM 1762 O O . SER C 1 55 ? -2.129 32.265 -24.356 1.00 128.47 55 SER C O 1
ATOM 1765 N N . LYS C 1 56 ? -2.728 31.579 -22.291 1.00 122.63 56 LYS C N 1
ATOM 1766 C CA . LYS C 1 56 ? -3.353 32.863 -21.936 1.00 130.21 56 LYS C CA 1
ATOM 1767 C C . LYS C 1 56 ? -2.284 33.891 -21.550 1.00 135.58 56 LYS C C 1
ATOM 1768 O O . LYS C 1 56 ? -2.495 35.097 -21.691 1.00 137.88 56 LYS C O 1
ATOM 1774 N N . SER C 1 57 ? -1.120 33.416 -21.113 1.00 140.63 57 SER C N 1
ATOM 1775 C CA . SER C 1 57 ? 0.020 34.306 -20.864 1.00 146.23 57 SER C CA 1
ATOM 1776 C C . SER C 1 57 ? 0.677 34.704 -22.197 1.00 148.38 57 SER C C 1
ATOM 1777 O O . SER C 1 57 ? 1.232 35.803 -22.322 1.00 144.38 57 SER C O 1
ATOM 1780 N N . ALA C 1 58 ? 0.643 33.780 -23.167 1.00 147.86 58 ALA C N 1
ATOM 1781 C CA . ALA C 1 58 ? 1.079 34.024 -24.552 1.00 148.55 58 ALA C CA 1
ATOM 1782 C C . ALA C 1 58 ? 2.605 34.138 -24.580 1.00 148.08 58 ALA C C 1
ATOM 1783 O O . ALA C 1 58 ? 3.239 34.255 -25.638 1.00 158.38 58 ALA C O 1
ATOM 1785 N N . HIS C 1 59 ? 3.187 34.088 -23.389 1.00 132.01 59 HIS C N 1
ATOM 1786 C CA . HIS C 1 59 ? 4.630 34.050 -23.243 1.00 122.16 59 HIS C CA 1
ATOM 1787 C C . HIS C 1 59 ? 5.346 32.715 -23.612 1.00 107.39 59 HIS C C 1
ATOM 1788 O O . HIS C 1 59 ? 6.566 32.702 -23.760 1.00 98.21 59 HIS C O 1
ATOM 1795 N N . VAL C 1 60 ? 4.628 31.599 -23.743 1.00 96.94 60 VAL C N 1
ATOM 1796 C CA . VAL C 1 60 ? 5.273 30.306 -23.993 1.00 86.83 60 VAL C CA 1
ATOM 1797 C C . VAL C 1 60 ? 4.469 29.386 -24.905 1.00 88.66 60 VAL C C 1
ATOM 1798 O O . VAL C 1 60 ? 3.245 29.535 -25.018 1.00 99.59 60 VAL C O 1
ATOM 1802 N N . ALA C 1 61 ? 5.142 28.379 -25.473 1.00 83.15 61 ALA C N 1
ATOM 1803 C CA . ALA C 1 61 ? 4.515 27.433 -26.376 1.00 84.76 61 ALA C CA 1
ATOM 1804 C C . ALA C 1 61 ? 4.393 26.158 -25.547 1.00 88.13 61 ALA C C 1
ATOM 1805 O O . ALA C 1 61 ? 5.238 25.891 -24.694 1.00 93.76 61 ALA C O 1
ATOM 1807 N N . VAL C 1 62 ? 3.329 25.398 -25.761 1.00 90.82 62 VAL C N 1
ATOM 1808 C CA . VAL C 1 62 ? 3.084 24.205 -24.960 1.00 92.89 62 VAL C CA 1
ATOM 1809 C C . VAL C 1 62 ? 2.765 23.013 -25.825 1.00 93.31 62 VAL C C 1
ATOM 1810 O O . VAL C 1 62 ? 2.247 23.147 -26.928 1.00 92.67 62 VAL C O 1
ATOM 1814 N N . SER C 1 63 ? 3.056 21.841 -25.288 1.00 86.28 63 SER C N 1
ATOM 1815 C CA . SER C 1 63 ? 2.737 20.628 -25.963 1.00 78.62 63 SER C CA 1
ATOM 1816 C C . SER C 1 63 ? 2.733 19.472 -24.995 1.00 78.30 63 SER C C 1
ATOM 1817 O O . SER C 1 63 ? 3.422 19.465 -23.986 1.00 71.54 63 SER C O 1
ATOM 1820 N N . GLU C 1 64 ? 1.921 18.488 -25.320 1.00 84.16 64 GLU C N 1
ATOM 1821 C CA . GLU C 1 64 ? 1.961 17.229 -24.627 1.00 81.76 64 GLU C CA 1
ATOM 1822 C C . GLU C 1 64 ? 3.159 16.450 -25.140 1.00 82.07 64 GLU C C 1
ATOM 1823 O O . GLU C 1 64 ? 3.544 16.600 -26.288 1.00 77.50 64 GLU C O 1
ATOM 1829 N N . ILE C 1 65 ? 3.735 15.642 -24.270 1.00 79.60 65 ILE C N 1
ATOM 1830 C CA . ILE C 1 65 ? 4.760 14.689 -24.623 1.00 76.87 65 ILE C CA 1
ATOM 1831 C C . ILE C 1 65 ? 4.202 13.312 -24.286 1.00 80.85 65 ILE C C 1
ATOM 1832 O O . ILE C 1 65 ? 3.701 13.084 -23.184 1.00 80.57 65 ILE C O 1
ATOM 1837 N N . PHE C 1 66 ? 4.305 12.391 -25.231 1.00 86.79 66 PHE C N 1
ATOM 1838 C CA . PHE C 1 66 ? 3.684 11.080 -25.113 1.00 93.81 66 PHE C CA 1
ATOM 1839 C C . PHE C 1 66 ? 4.577 10.124 -24.364 1.00 94.99 66 PHE C C 1
ATOM 1840 O O . PHE C 1 66 ? 5.779 10.176 -24.560 1.00 97.06 66 PHE C O 1
ATOM 1848 N N . ILE C 1 73 ? -1.480 9.865 -16.478 1.00 94.13 73 ILE C N 1
ATOM 1849 C CA . ILE C 1 73 ? -0.606 10.962 -16.056 1.00 101.65 73 ILE C CA 1
ATOM 1850 C C . ILE C 1 73 ? 0.445 11.112 -17.143 1.00 92.50 73 ILE C C 1
ATOM 1851 O O . ILE C 1 73 ? 1.240 10.209 -17.347 1.00 92.37 73 ILE C O 1
ATOM 1856 N N . THR C 1 74 ? 0.437 12.237 -17.850 1.00 86.11 74 THR C N 1
ATOM 1857 C CA . THR C 1 74 ? 1.329 12.417 -18.992 1.00 87.17 74 THR C CA 1
ATOM 1858 C C . THR C 1 74 ? 2.212 13.646 -18.739 1.00 79.93 74 THR C C 1
ATOM 1859 O O . THR C 1 74 ? 2.262 14.170 -17.627 1.00 79.64 74 THR C O 1
ATOM 1863 N N . THR C 1 75 ? 2.924 14.090 -19.762 1.00 73.77 75 THR C N 1
ATOM 1864 C CA . THR C 1 75 ? 3.899 15.167 -19.600 1.00 72.90 75 THR C CA 1
ATOM 1865 C C . THR C 1 75 ? 3.586 16.386 -20.460 1.00 68.88 75 THR C C 1
ATOM 1866 O O . THR C 1 75 ? 3.266 16.266 -21.640 1.00 61.83 75 THR C O 1
ATOM 1870 N N . LEU C 1 76 ? 3.700 17.559 -19.846 1.00 69.79 76 LEU C N 1
ATOM 1871 C CA . LEU C 1 76 ? 3.548 18.826 -20.533 1.00 70.43 76 LEU C CA 1
ATOM 1872 C C . LEU C 1 76 ? 4.924 19.394 -20.685 1.00 66.71 76 LEU C C 1
ATOM 1873 O O . LEU C 1 76 ? 5.733 19.311 -19.762 1.00 71.91 76 LEU C O 1
ATOM 1878 N N . ALA C 1 77 ? 5.182 19.974 -21.850 1.00 64.32 77 ALA C N 1
ATOM 1879 C CA . ALA C 1 77 ? 6.439 20.627 -22.123 1.00 66.32 77 ALA C CA 1
ATOM 1880 C C . ALA C 1 77 ? 6.123 22.088 -22.399 1.00 72.87 77 ALA C C 1
ATOM 1881 O O . ALA C 1 77 ? 5.166 22.384 -23.116 1.00 73.52 77 ALA C O 1
ATOM 1883 N N . ILE C 1 78 ? 6.913 22.991 -21.811 1.00 71.52 78 ILE C N 1
ATOM 1884 C CA . ILE C 1 78 ? 6.738 24.420 -21.961 1.00 71.42 78 ILE C CA 1
ATOM 1885 C C . ILE C 1 78 ? 8.016 24.990 -22.584 1.00 71.59 78 ILE C C 1
ATOM 1886 O O . ILE C 1 78 ? 9.096 24.861 -22.036 1.00 68.70 78 ILE C O 1
ATOM 1891 N N . PHE C 1 79 ? 7.890 25.584 -23.758 1.00 73.77 79 PHE C N 1
ATOM 1892 C CA . PHE C 1 79 ? 9.050 26.078 -24.492 1.00 76.57 79 PHE C CA 1
ATOM 1893 C C . PHE C 1 79 ? 8.986 27.573 -24.523 1.00 85.25 79 PHE C C 1
ATOM 1894 O O . PHE C 1 79 ? 7.922 28.141 -24.825 1.00 90.14 79 PHE C O 1
ATOM 1902 N N . GLY C 1 80 ? 10.122 28.206 -24.277 1.00 84.33 80 GLY C N 1
ATOM 1903 C CA . GLY C 1 80 ? 10.196 29.630 -24.419 1.00 87.96 80 GLY C CA 1
ATOM 1904 C C . GLY C 1 80 ? 11.466 30.191 -23.845 1.00 92.35 80 GLY C C 1
ATOM 1905 O O . GLY C 1 80 ? 12.497 29.531 -23.796 1.00 88.05 80 GLY C O 1
ATOM 1906 N N . GLU C 1 81 ? 11.349 31.432 -23.402 1.00 103.80 81 GLU C N 1
ATOM 1907 C CA . GLU C 1 81 ? 12.454 32.178 -22.850 1.00 99.76 81 GLU C CA 1
ATOM 1908 C C . GLU C 1 81 ? 12.533 31.875 -21.379 1.00 96.30 81 GLU C C 1
ATOM 1909 O O . GLU C 1 81 ? 11.523 31.527 -20.756 1.00 88.53 81 GLU C O 1
ATOM 1915 N N . VAL C 1 82 ? 13.731 32.030 -20.828 1.00 94.41 82 VAL C N 1
ATOM 1916 C CA . VAL C 1 82 ? 14.014 31.542 -19.484 1.00 93.44 82 VAL C CA 1
ATOM 1917 C C . VAL C 1 82 ? 13.039 32.088 -18.466 1.00 100.78 82 VAL C C 1
ATOM 1918 O O . VAL C 1 82 ? 12.522 31.346 -17.629 1.00 108.31 82 VAL C O 1
ATOM 1922 N N . ALA C 1 83 ? 12.799 33.393 -18.531 1.00 109.16 83 ALA C N 1
ATOM 1923 C CA . ALA C 1 83 ? 11.884 34.056 -17.603 1.00 113.53 83 ALA C CA 1
ATOM 1924 C C . ALA C 1 83 ? 10.488 33.460 -17.689 1.00 108.90 83 ALA C C 1
ATOM 1925 O O . ALA C 1 83 ? 9.873 33.092 -16.676 1.00 110.05 83 ALA C O 1
ATOM 1927 N N . ALA C 1 84 ? 10.001 33.368 -18.916 1.00 108.14 84 ALA C N 1
ATOM 1928 C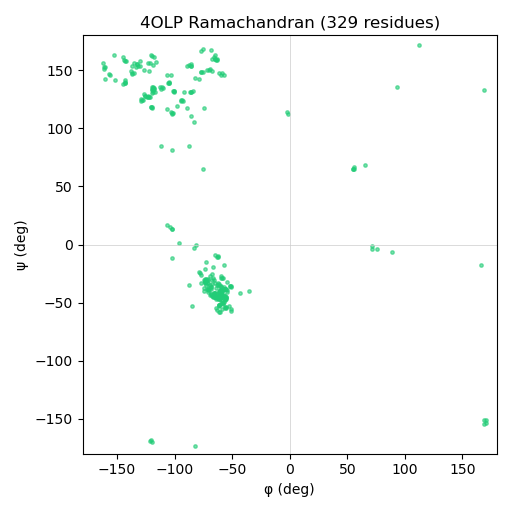 CA . ALA C 1 84 ? 8.647 32.882 -19.182 1.00 108.92 84 ALA C CA 1
ATOM 1929 C C . ALA C 1 84 ? 8.450 31.436 -18.717 1.00 105.52 84 ALA C C 1
ATOM 1930 O O . ALA C 1 84 ? 7.435 31.091 -18.082 1.00 113.33 84 ALA C O 1
ATOM 1932 N N . VAL C 1 85 ? 9.424 30.587 -19.025 1.00 98.99 85 VAL C N 1
ATOM 1933 C CA . VAL C 1 85 ? 9.324 29.189 -18.644 1.00 93.67 85 VAL C CA 1
ATOM 1934 C C . VAL C 1 85 ? 9.249 29.080 -17.123 1.00 93.51 85 VAL C C 1
ATOM 1935 O O . VAL C 1 85 ? 8.377 28.388 -16.579 1.00 90.99 85 VAL C O 1
ATOM 1939 N N . ASN C 1 86 ? 10.139 29.796 -16.448 1.00 93.86 86 ASN C N 1
ATOM 1940 C CA . ASN C 1 86 ? 10.151 29.823 -14.990 1.00 94.30 86 ASN C CA 1
ATOM 1941 C C . ASN C 1 86 ? 8.846 30.353 -14.415 1.00 99.90 86 ASN C C 1
ATOM 1942 O O . ASN C 1 86 ? 8.329 29.805 -13.435 1.00 98.78 86 ASN C O 1
ATOM 1947 N N . GLU C 1 87 ? 8.316 31.411 -15.025 1.00 102.25 87 GLU C N 1
ATOM 1948 C CA . GLU C 1 87 ? 6.998 31.935 -14.639 1.00 116.65 87 GLU C CA 1
ATOM 1949 C C . GLU C 1 87 ? 5.917 30.857 -14.711 1.00 112.54 87 GLU C C 1
ATOM 1950 O O . GLU C 1 87 ? 5.103 30.693 -13.776 1.00 119.43 87 GLU C O 1
ATOM 1956 N N . ALA C 1 88 ? 5.921 30.099 -15.800 1.00 101.63 88 ALA C N 1
ATOM 1957 C CA . ALA C 1 88 ? 4.879 29.096 -16.017 1.00 94.53 88 ALA C CA 1
ATOM 1958 C C . ALA C 1 88 ? 4.966 27.945 -15.007 1.00 94.85 88 ALA C C 1
ATOM 1959 O O . ALA C 1 88 ? 3.939 27.515 -14.428 1.00 87.98 88 ALA C O 1
ATOM 1961 N N . MET C 1 89 ? 6.185 27.468 -14.766 1.00 90.66 89 MET C N 1
ATOM 1962 C CA . MET C 1 89 ? 6.380 26.383 -13.807 1.00 102.22 89 MET C CA 1
ATOM 1963 C C . MET C 1 89 ? 5.957 26.813 -12.404 1.00 114.08 89 MET C C 1
ATOM 1964 O O . MET C 1 89 ? 5.484 25.991 -11.613 1.00 115.32 89 MET C O 1
ATOM 1969 N N . ARG C 1 90 ? 6.160 28.100 -12.102 1.00 121.25 90 ARG C N 1
ATOM 1970 C CA . ARG C 1 90 ? 5.715 28.712 -10.842 1.00 122.96 90 ARG C CA 1
ATOM 1971 C C . ARG C 1 90 ? 4.197 28.609 -10.722 1.00 115.87 90 ARG C C 1
ATOM 1972 O O . ARG C 1 90 ? 3.671 28.034 -9.770 1.00 117.56 90 ARG C O 1
ATOM 1980 N N . ILE C 1 91 ? 3.504 29.171 -11.702 1.00 112.15 91 ILE C N 1
ATOM 1981 C CA . ILE C 1 91 ? 2.036 29.139 -11.753 1.00 118.03 91 ILE C CA 1
ATOM 1982 C C . ILE C 1 91 ? 1.460 27.731 -11.577 1.00 120.00 91 ILE C C 1
ATOM 1983 O O . ILE C 1 91 ? 0.405 27.556 -10.961 1.00 123.22 91 ILE C O 1
ATOM 1988 N N . ILE C 1 92 ? 2.155 26.734 -12.121 1.00 117.33 92 ILE C N 1
ATOM 1989 C CA . ILE C 1 92 ? 1.690 25.353 -12.047 1.00 111.69 92 ILE C CA 1
ATOM 1990 C C . ILE C 1 92 ? 1.869 24.760 -10.657 1.00 116.49 92 ILE C C 1
ATOM 1991 O O . ILE C 1 92 ? 1.056 23.961 -10.211 1.00 117.62 92 ILE C O 1
ATOM 1996 N N . GLU C 1 93 ? 2.895 25.203 -9.945 1.00 126.28 93 GLU C N 1
ATOM 1997 C CA . GLU C 1 93 ? 3.054 24.839 -8.539 1.00 138.83 93 GLU C CA 1
ATOM 1998 C C . GLU C 1 93 ? 1.908 25.334 -7.610 1.00 136.78 93 GLU C C 1
ATOM 1999 O O . GLU C 1 93 ? 1.852 24.943 -6.438 1.00 143.49 93 GLU C O 1
ATOM 2005 N N . ASP C 1 94 ? 1.030 26.207 -8.110 1.00 134.50 94 ASP C N 1
ATOM 2006 C CA . ASP C 1 94 ? -0.168 26.651 -7.370 1.00 140.78 94 ASP C CA 1
ATOM 2007 C C . ASP C 1 94 ? -1.438 26.122 -8.029 1.00 128.15 94 ASP C C 1
ATOM 2008 O O . ASP C 1 94 ? -1.704 24.935 -7.999 1.00 114.57 94 ASP C O 1
ATOM 2013 N N . LYS D 1 2 ? -10.182 12.906 -10.657 1.00 126.36 2 LYS D N 1
ATOM 2014 C CA . LYS D 1 2 ? -9.594 14.274 -10.593 1.00 129.57 2 LYS D CA 1
ATOM 2015 C C . LYS D 1 2 ? -10.145 15.110 -11.755 1.00 124.05 2 LYS D C 1
ATOM 2016 O O . LYS D 1 2 ? -10.081 14.688 -12.904 1.00 110.95 2 LYS D O 1
ATOM 2022 N N . LYS D 1 3 ? -10.741 16.261 -11.431 1.00 122.50 3 LYS D N 1
ATOM 2023 C CA . LYS D 1 3 ? -11.533 17.048 -12.389 1.00 113.79 3 LYS D CA 1
ATOM 2024 C C . LYS D 1 3 ? -11.041 18.474 -12.608 1.00 102.72 3 LYS D C 1
ATOM 2025 O O . LYS D 1 3 ? -10.421 19.053 -11.734 1.00 108.25 3 LYS D O 1
ATOM 2031 N N . ARG D 1 4 ? -11.371 19.044 -13.766 1.00 92.32 4 ARG D N 1
ATOM 2032 C CA . ARG D 1 4 ? -10.939 20.395 -14.151 1.00 93.02 4 ARG D CA 1
ATOM 2033 C C . ARG D 1 4 ? -11.895 20.984 -15.166 1.00 85.94 4 ARG D C 1
ATOM 2034 O O . ARG D 1 4 ? -12.410 20.274 -16.017 1.00 84.72 4 ARG D O 1
ATOM 2042 N N . ILE D 1 5 ? -12.094 22.291 -15.086 1.00 84.49 5 ILE D N 1
ATOM 2043 C CA . ILE D 1 5 ? -12.932 22.997 -16.015 1.00 85.31 5 ILE D CA 1
ATOM 2044 C C . ILE D 1 5 ? -12.131 24.117 -16.611 1.00 86.11 5 ILE D C 1
ATOM 2045 O O . ILE D 1 5 ? -11.547 24.920 -15.895 1.00 88.27 5 ILE D O 1
ATOM 2050 N N . ILE D 1 6 ? -12.117 24.174 -17.931 1.00 88.38 6 ILE D N 1
ATOM 2051 C CA . ILE D 1 6 ? -11.411 25.217 -18.641 1.00 90.28 6 ILE D CA 1
ATOM 2052 C C . ILE D 1 6 ? -12.451 26.214 -19.100 1.00 97.52 6 ILE D C 1
ATOM 2053 O O . ILE D 1 6 ? -13.289 25.884 -19.937 1.00 100.79 6 ILE D O 1
ATOM 2058 N N . ASN D 1 7 ? -12.411 27.416 -18.529 1.00 98.55 7 ASN D N 1
ATOM 2059 C CA . ASN D 1 7 ? -13.303 28.486 -18.944 1.00 101.42 7 ASN D CA 1
ATOM 2060 C C . ASN D 1 7 ? -12.703 29.214 -20.130 1.00 109.11 7 ASN D C 1
ATOM 2061 O O . ASN D 1 7 ? -11.511 29.555 -20.132 1.00 114.79 7 ASN D O 1
ATOM 2066 N N . ALA D 1 8 ? -13.513 29.405 -21.166 1.00 112.76 8 ALA D N 1
ATOM 2067 C CA . ALA D 1 8 ? -13.120 30.203 -22.320 1.00 111.50 8 ALA D CA 1
ATOM 2068 C C . ALA D 1 8 ? -11.819 29.681 -22.890 1.00 110.87 8 ALA D C 1
ATOM 2069 O O . ALA D 1 8 ? -10.797 30.371 -22.852 1.00 119.53 8 ALA D O 1
ATOM 2071 N N . PRO D 1 9 ? -11.843 28.448 -23.406 1.00 111.85 9 PRO D N 1
ATOM 2072 C CA . PRO D 1 9 ? -10.627 27.847 -23.935 1.00 110.97 9 PRO D CA 1
ATOM 2073 C C . PRO D 1 9 ? -10.093 28.518 -25.194 1.00 112.01 9 PRO D C 1
ATOM 2074 O O . PRO D 1 9 ? -10.857 29.040 -25.998 1.00 114.65 9 PRO D O 1
ATOM 2078 N N . THR D 1 10 ? -8.772 28.471 -25.337 1.00 110.99 10 THR D N 1
ATOM 2079 C CA . THR D 1 10 ? -8.041 28.960 -26.498 1.00 112.31 10 THR D CA 1
ATOM 2080 C C . THR D 1 10 ? -8.404 28.117 -27.728 1.00 113.16 10 THR D C 1
ATOM 2081 O O . THR D 1 10 ? -8.971 27.034 -27.592 1.00 121.31 10 THR D O 1
ATOM 2085 N N . LEU D 1 11 ? -8.134 28.637 -28.918 1.00 109.64 11 LEU D N 1
ATOM 2086 C CA . LEU D 1 11 ? -8.285 27.860 -30.144 1.00 113.59 11 LEU D CA 1
ATOM 2087 C C . LEU D 1 11 ? -7.278 26.718 -30.161 1.00 109.01 11 LEU D C 1
ATOM 2088 O O . LEU D 1 11 ? -7.612 25.589 -30.519 1.00 107.38 11 LEU D O 1
ATOM 2093 N N . GLU D 1 12 ? -6.046 27.027 -29.777 1.00 111.72 12 GLU D N 1
ATOM 2094 C CA . GLU D 1 12 ? -4.996 26.013 -29.549 1.00 116.35 12 GLU D CA 1
ATOM 2095 C C . GLU D 1 12 ? -5.369 24.926 -28.532 1.00 111.80 12 GLU D C 1
ATOM 2096 O O . GLU D 1 12 ? -5.011 23.762 -28.695 1.00 105.47 12 GLU D O 1
ATOM 2102 N N . THR D 1 13 ? -6.063 25.299 -27.468 1.00 106.48 13 THR D N 1
ATOM 2103 C CA . THR D 1 13 ? -6.521 24.307 -26.507 1.00 100.57 13 THR D CA 1
ATOM 2104 C C . THR D 1 13 ? -7.509 23.357 -27.184 1.00 102.58 13 THR D C 1
ATOM 2105 O O . THR D 1 13 ? -7.430 22.136 -27.020 1.00 94.53 13 THR D O 1
ATOM 2109 N N . LEU D 1 14 ? -8.440 23.925 -27.950 1.00 103.91 14 LEU D N 1
ATOM 2110 C CA . LEU D 1 14 ? -9.395 23.122 -28.710 1.00 100.94 14 LEU D CA 1
ATOM 2111 C C . LEU D 1 14 ? -8.675 22.219 -29.688 1.00 98.06 14 LEU D C 1
ATOM 2112 O O . LEU D 1 14 ? -9.032 21.052 -29.834 1.00 102.97 14 LEU D O 1
ATOM 2117 N N . ALA D 1 15 ? -7.671 22.763 -30.366 1.00 97.86 15 ALA D N 1
ATOM 2118 C CA . ALA D 1 15 ? -6.904 21.994 -31.334 1.00 103.73 15 ALA D CA 1
ATOM 2119 C C . ALA D 1 15 ? -6.197 20.800 -30.692 1.00 100.62 15 ALA D C 1
ATOM 2120 O O . ALA D 1 15 ? -6.157 19.718 -31.272 1.00 100.92 15 ALA D O 1
ATOM 2122 N N . MET D 1 16 ? -5.661 20.995 -29.492 1.00 97.95 16 MET D N 1
ATOM 2123 C CA . MET D 1 16 ? -4.967 19.926 -28.775 1.00 94.65 16 MET D CA 1
ATOM 2124 C C . MET D 1 16 ? -5.927 18.799 -28.414 1.00 97.70 16 MET D C 1
ATOM 2125 O O . MET D 1 16 ? -5.585 17.617 -28.517 1.00 89.63 16 MET D O 1
ATOM 2130 N N . LEU D 1 17 ? -7.126 19.175 -27.969 1.00 101.65 17 LEU D N 1
ATOM 2131 C CA . LEU D 1 17 ? -8.138 18.198 -27.577 1.00 102.26 17 LEU D CA 1
ATOM 2132 C C . LEU D 1 17 ? -8.653 17.441 -28.771 1.00 106.45 17 LEU D C 1
ATOM 2133 O O . LEU D 1 17 ? -8.818 16.228 -28.680 1.00 114.74 17 LEU D O 1
ATOM 2138 N N . LYS D 1 18 ? -8.900 18.152 -29.876 1.00 110.47 18 LYS D N 1
ATOM 2139 C CA . LYS D 1 18 ? -9.408 17.534 -31.108 1.00 112.58 18 LYS D CA 1
ATOM 2140 C C . LYS D 1 18 ? -8.459 16.481 -31.655 1.00 107.54 18 LYS D C 1
ATOM 2141 O O . LYS D 1 18 ? -8.904 15.434 -32.093 1.00 101.22 18 LYS D O 1
ATOM 2147 N N . ARG D 1 19 ? -7.156 16.749 -31.587 1.00 105.47 19 ARG D N 1
ATOM 2148 C CA . ARG D 1 19 ? -6.154 15.768 -31.993 1.00 108.59 19 ARG D CA 1
ATOM 2149 C C . ARG D 1 19 ? -6.297 14.498 -31.152 1.00 109.67 19 ARG D C 1
ATOM 2150 O O . ARG D 1 19 ? -5.930 13.432 -31.599 1.00 113.83 19 ARG D O 1
ATOM 2158 N N . ARG D 1 20 ? -6.810 14.602 -29.931 1.00 105.73 20 ARG D N 1
ATOM 2159 C CA . ARG D 1 20 ? -6.836 13.462 -29.018 1.00 108.37 20 ARG D CA 1
ATOM 2160 C C . ARG D 1 20 ? -8.254 12.856 -28.842 1.00 103.83 20 ARG D C 1
ATOM 2161 O O . ARG D 1 20 ? -8.508 12.004 -27.978 1.00 97.27 20 ARG D O 1
ATOM 2169 N N . MET D 1 21 ? -9.147 13.199 -29.771 1.00 103.95 21 MET D N 1
ATOM 2170 C CA . MET D 1 21 ? -10.444 12.519 -29.870 1.00 105.02 21 MET D CA 1
ATOM 2171 C C . MET D 1 21 ? -10.630 11.853 -31.230 1.00 103.88 21 MET D C 1
ATOM 2172 O O . MET D 1 21 ? -9.902 12.152 -32.166 1.00 97.25 21 MET D O 1
ATOM 2177 N N . PRO D 1 22 ? -11.592 10.916 -31.326 1.00 110.47 22 PRO D N 1
ATOM 2178 C CA . PRO D 1 22 ? -11.913 10.243 -32.593 1.00 114.45 22 PRO D CA 1
ATOM 2179 C C . PRO D 1 22 ? -12.360 11.213 -33.687 1.00 116.42 22 PRO D C 1
ATOM 2180 O O . PRO D 1 22 ? -13.019 12.220 -33.387 1.00 116.17 22 PRO D O 1
ATOM 2184 N N . SER D 1 23 ? -12.013 10.906 -34.936 1.00 116.87 23 SER D N 1
ATOM 2185 C CA . SER D 1 23 ? -12.311 11.809 -36.042 1.00 123.76 23 SER D CA 1
ATOM 2186 C C . SER D 1 23 ? -13.802 12.083 -36.096 1.00 123.13 23 SER D C 1
ATOM 2187 O O . SER D 1 23 ? -14.225 13.219 -36.320 1.00 127.82 23 SER D O 1
ATOM 2190 N N . GLU D 1 24 ? -14.590 11.050 -35.817 1.00 124.92 24 GLU D N 1
ATOM 2191 C CA . GLU D 1 24 ? -16.047 11.144 -35.862 1.00 125.15 24 GLU D CA 1
ATOM 2192 C C . GLU D 1 24 ? -16.576 12.193 -34.890 1.00 126.79 24 GLU D C 1
ATOM 2193 O O . GLU D 1 24 ? -17.466 12.985 -35.239 1.00 138.95 24 GLU D O 1
ATOM 2199 N N . SER D 1 25 ? -16.046 12.192 -33.664 1.00 129.45 25 SER D N 1
ATOM 2200 C CA . SER D 1 25 ? -16.508 13.134 -32.634 1.00 127.33 25 SER D CA 1
ATOM 2201 C C . SER D 1 25 ? -16.078 14.564 -32.929 1.00 116.75 25 SER D C 1
ATOM 2202 O O . SER D 1 25 ? -16.773 15.486 -32.554 1.00 106.80 25 SER D O 1
ATOM 2205 N N . ARG D 1 26 ? -14.938 14.760 -33.579 1.00 118.36 26 ARG D N 1
ATOM 2206 C CA . ARG D 1 26 ? -14.479 16.153 -33.878 1.00 118.90 26 ARG D CA 1
ATOM 2207 C C . ARG D 1 26 ? -15.505 17.264 -34.228 1.00 129.48 26 ARG D C 1
ATOM 2208 O O . ARG D 1 26 ? -15.354 18.420 -33.804 1.00 138.39 26 ARG D O 1
ATOM 2216 N N . ASN D 1 27 ? -16.521 16.931 -35.011 1.00 130.72 27 ASN D N 1
ATOM 2217 C CA . ASN D 1 27 ? -17.548 17.896 -35.368 1.00 120.35 27 ASN D CA 1
ATOM 2218 C C . ASN D 1 27 ? -18.805 17.826 -34.527 1.00 118.74 27 ASN D C 1
ATOM 2219 O O . ASN D 1 27 ? -19.353 18.859 -34.154 1.00 122.89 27 ASN D O 1
ATOM 2224 N N . ARG D 1 33 ? -20.038 27.562 -29.524 1.00 118.75 33 ARG D N 1
ATOM 2225 C CA . ARG D 1 33 ? -20.902 27.419 -28.356 1.00 124.63 33 ARG D CA 1
ATOM 2226 C C . ARG D 1 33 ? -20.169 27.064 -27.045 1.00 120.85 33 ARG D C 1
ATOM 2227 O O . ARG D 1 33 ? -20.771 27.066 -25.950 1.00 121.61 33 ARG D O 1
ATOM 2235 N N . ILE D 1 34 ? -18.869 26.797 -27.176 1.00 110.36 34 ILE D N 1
ATOM 2236 C CA . ILE D 1 34 ? -18.042 26.166 -26.136 1.00 106.79 34 ILE D CA 1
ATOM 2237 C C . ILE D 1 34 ? -17.495 27.246 -25.219 1.00 104.48 34 ILE D C 1
ATOM 2238 O O . ILE D 1 34 ? -16.363 27.705 -25.379 1.00 95.56 34 ILE D O 1
ATOM 2243 N N . ASP D 1 35 ? -18.302 27.615 -24.231 1.00 106.42 35 ASP D N 1
ATOM 2244 C CA . ASP D 1 35 ? -17.851 28.528 -23.197 1.00 108.87 35 ASP D CA 1
ATOM 2245 C C . ASP D 1 35 ? -16.835 27.807 -22.331 1.00 104.48 35 ASP D C 1
ATOM 2246 O O . ASP D 1 35 ? -15.832 28.395 -21.934 1.00 111.27 35 ASP D O 1
ATOM 2251 N N . ALA D 1 36 ? -17.087 26.528 -22.049 1.00 95.35 36 ALA D N 1
ATOM 2252 C CA . ALA D 1 36 ? -16.250 25.808 -21.115 1.00 90.17 36 ALA D CA 1
ATOM 2253 C C . ALA D 1 36 ? -16.035 24.364 -21.524 1.00 83.64 36 ALA D C 1
ATOM 2254 O O . ALA D 1 36 ? -16.810 23.807 -22.296 1.00 77.72 36 ALA D O 1
ATOM 2256 N N . ILE D 1 37 ? -14.948 23.780 -21.012 1.00 82.90 37 ILE D N 1
ATOM 2257 C CA . ILE D 1 37 ? -14.663 22.362 -21.172 1.00 81.38 37 ILE D CA 1
ATOM 2258 C C . ILE D 1 37 ? -14.378 21.729 -19.825 1.00 81.00 37 ILE D C 1
ATOM 2259 O O . ILE D 1 37 ? -13.505 22.172 -19.078 1.00 84.36 37 ILE D O 1
ATOM 2264 N N . GLY D 1 38 ? -15.127 20.692 -19.504 1.00 78.52 38 GLY D N 1
ATOM 2265 C CA . GLY D 1 38 ? -14.916 19.973 -18.260 1.00 83.30 38 GLY D CA 1
ATOM 2266 C C . GLY D 1 38 ? -14.143 18.715 -18.597 1.00 80.67 38 GLY D C 1
ATOM 2267 O O . GLY D 1 38 ? -14.503 17.996 -19.521 1.00 75.11 38 GLY D O 1
ATOM 2268 N N . LEU D 1 39 ? -13.093 18.445 -17.836 1.00 79.05 39 LEU D N 1
ATOM 2269 C CA . LEU D 1 39 ? -12.291 17.266 -18.048 1.00 78.59 39 LEU D CA 1
ATOM 2270 C C . LEU D 1 39 ? -12.273 16.491 -16.778 1.00 78.34 39 LEU D C 1
ATOM 2271 O O . LEU D 1 39 ? -11.955 17.041 -15.724 1.00 86.00 39 LEU D O 1
ATOM 2276 N N . ILE D 1 40 ? -12.629 15.216 -16.857 1.00 77.74 40 ILE D N 1
ATOM 2277 C CA . ILE D 1 40 ? -12.669 14.375 -15.669 1.00 83.42 40 ILE D CA 1
ATOM 2278 C C . ILE D 1 40 ? -12.209 12.974 -16.017 1.00 82.85 40 ILE D C 1
ATOM 2279 O O . ILE D 1 40 ? -12.557 12.442 -17.067 1.00 77.82 40 ILE D O 1
ATOM 2284 N N . MET D 1 41 ? -11.416 12.383 -15.125 1.00 85.45 41 MET D N 1
ATOM 2285 C CA . MET D 1 41 ? -10.905 11.041 -15.338 1.00 86.27 41 MET D CA 1
ATOM 2286 C C . MET D 1 41 ? -11.796 9.993 -14.668 1.00 87.82 41 MET D C 1
ATOM 2287 O O . MET D 1 41 ? -12.064 10.065 -13.467 1.00 88.68 41 MET D O 1
ATOM 2292 N N . LEU D 1 42 ? -12.262 9.027 -15.462 1.00 82.50 42 LEU D N 1
ATOM 2293 C CA . LEU D 1 42 ? -13.277 8.069 -15.023 1.00 78.76 42 LEU D CA 1
ATOM 2294 C C . LEU D 1 42 ? -12.941 6.655 -15.489 1.00 79.69 42 LEU D C 1
ATOM 2295 O O . LEU D 1 42 ? -12.348 6.485 -16.555 1.00 79.51 42 LEU D O 1
ATOM 2300 N N . PRO D 1 43 ? -13.339 5.631 -14.705 1.00 84.31 43 PRO D N 1
ATOM 2301 C CA . PRO D 1 43 ? -13.299 4.255 -15.212 1.00 84.92 43 PRO D CA 1
ATOM 2302 C C . PRO D 1 43 ? -14.284 4.122 -16.370 1.00 85.28 43 PRO D C 1
ATOM 2303 O O . PRO D 1 43 ? -15.213 4.932 -16.473 1.00 89.62 43 PRO D O 1
ATOM 2307 N N . VAL D 1 44 ? -14.128 3.114 -17.220 1.00 81.82 44 VAL D N 1
ATOM 2308 C CA . VAL D 1 44 ? -14.888 3.152 -18.467 1.00 80.48 44 VAL D CA 1
ATOM 2309 C C . VAL D 1 44 ? -16.391 2.969 -18.269 1.00 75.22 44 VAL D C 1
ATOM 2310 O O . VAL D 1 44 ? -17.165 3.602 -18.969 1.00 82.49 44 VAL D O 1
ATOM 2314 N N . PRO D 1 45 ? -16.821 2.127 -17.325 1.00 76.93 45 PRO D N 1
ATOM 2315 C CA . PRO D 1 45 ? -18.286 2.050 -17.168 1.00 76.45 45 PRO D CA 1
ATOM 2316 C C . PRO D 1 45 ? -18.900 3.401 -16.816 1.00 76.89 45 PRO D C 1
ATOM 2317 O O . PRO D 1 45 ? -19.886 3.800 -17.424 1.00 73.96 45 PRO D O 1
ATOM 2321 N N . ASP D 1 46 ? -18.277 4.111 -15.880 1.00 81.01 46 ASP D N 1
ATOM 2322 C CA . ASP D 1 46 ? -18.726 5.445 -15.494 1.00 83.18 46 ASP D CA 1
ATOM 2323 C C . ASP D 1 46 ? -18.697 6.379 -16.684 1.00 78.10 46 ASP D C 1
ATOM 2324 O O . ASP D 1 46 ? -19.588 7.199 -16.855 1.00 75.18 46 ASP D O 1
ATOM 2329 N N . LEU D 1 47 ? -17.647 6.258 -17.485 1.00 77.91 47 LEU D N 1
ATOM 2330 C CA . LEU D 1 47 ? -17.432 7.151 -18.606 1.00 79.58 47 LEU D CA 1
ATOM 2331 C C . LEU D 1 47 ? -18.637 7.158 -19.532 1.00 74.23 47 LEU D C 1
ATOM 2332 O O . LEU D 1 47 ? -19.206 8.203 -19.830 1.00 75.10 47 LEU D O 1
ATOM 2337 N N . TYR D 1 48 ? -19.034 5.982 -19.978 1.00 72.31 48 TYR D N 1
ATOM 2338 C CA . TYR D 1 48 ? -20.161 5.883 -20.884 1.00 73.88 48 TYR D CA 1
ATOM 2339 C C . TYR D 1 48 ? -21.474 6.182 -20.214 1.00 75.15 48 TYR D C 1
ATOM 2340 O O . TYR D 1 48 ? -22.403 6.691 -20.871 1.00 69.93 48 TYR D O 1
ATOM 2349 N N . PHE D 1 49 ? -21.572 5.827 -18.922 1.00 75.72 49 PHE D N 1
ATOM 2350 C CA . PHE D 1 49 ? -22.772 6.114 -18.169 1.00 71.56 49 PHE D CA 1
ATOM 2351 C C . PHE D 1 49 ? -22.966 7.616 -18.120 1.00 70.06 49 PHE D C 1
ATOM 2352 O O . PHE D 1 49 ? -24.018 8.125 -18.501 1.00 68.37 49 PHE D O 1
ATOM 2360 N N . TYR D 1 50 ? -21.930 8.330 -17.703 1.00 73.07 50 TYR D N 1
ATOM 2361 C CA . TYR D 1 50 ? -22.032 9.775 -17.584 1.00 77.92 50 TYR D CA 1
ATOM 2362 C C . TYR D 1 50 ? -22.007 10.512 -18.916 1.00 79.38 50 TYR D C 1
ATOM 2363 O O . TYR D 1 50 ? -22.649 11.550 -19.048 1.00 79.16 50 TYR D O 1
ATOM 2372 N N . ALA D 1 51 ? -21.313 9.976 -19.919 1.00 77.44 51 ALA D N 1
ATOM 2373 C CA . ALA D 1 51 ? -21.368 10.569 -21.235 1.00 72.74 51 ALA D CA 1
ATOM 2374 C C . ALA D 1 51 ? -22.792 10.674 -21.562 1.00 74.10 51 ALA D C 1
ATOM 2375 O O . ALA D 1 51 ? -23.258 11.758 -21.837 1.00 69.72 51 ALA D O 1
ATOM 2377 N N . ASP D 1 52 ? -23.491 9.556 -21.455 1.00 77.53 52 ASP D N 1
ATOM 2378 C CA . ASP D 1 52 ? -24.852 9.491 -21.875 1.00 75.26 52 ASP D CA 1
ATOM 2379 C C . ASP D 1 52 ? -25.701 10.423 -21.003 1.00 73.95 52 ASP D C 1
ATOM 2380 O O . ASP D 1 52 ? -26.496 11.195 -21.504 1.00 69.94 52 ASP D O 1
ATOM 2385 N N . GLN D 1 53 ? -25.509 10.346 -19.691 1.00 82.07 53 GLN D N 1
ATOM 2386 C CA . GLN D 1 53 ? -26.268 11.160 -18.720 1.00 81.58 53 GLN D CA 1
ATOM 2387 C C . GLN D 1 53 ? -26.128 12.668 -18.918 1.00 75.56 53 GLN D C 1
ATOM 2388 O O . GLN D 1 53 ? -27.110 13.366 -19.042 1.00 80.57 53 GLN D O 1
ATOM 2394 N N . ALA D 1 54 ? -24.899 13.153 -18.921 1.00 70.54 54 ALA D N 1
ATOM 2395 C CA . ALA D 1 54 ? -24.623 14.573 -19.030 1.00 73.75 54 ALA D CA 1
ATOM 2396 C C . ALA D 1 54 ? -25.175 15.158 -20.308 1.00 74.46 54 ALA D C 1
ATOM 2397 O O . ALA D 1 54 ? -25.591 16.308 -20.348 1.00 76.01 54 ALA D O 1
ATOM 2399 N N . SER D 1 55 ? -25.136 14.378 -21.380 1.00 80.25 55 SER D N 1
ATOM 2400 C CA . SER D 1 55 ? -25.663 14.857 -22.643 1.00 76.77 55 SER D CA 1
ATOM 2401 C C . SER D 1 55 ? -27.171 15.046 -22.526 1.00 79.98 55 SER D C 1
ATOM 2402 O O . SER D 1 55 ? -27.734 15.908 -23.207 1.00 87.60 55 SER D O 1
ATOM 2405 N N . LYS D 1 56 ? -27.815 14.229 -21.680 1.00 74.69 56 LYS D N 1
ATOM 2406 C CA . LYS D 1 56 ? -29.270 14.296 -21.495 1.00 71.58 56 LYS D CA 1
ATOM 2407 C C . LYS D 1 56 ? -29.697 15.324 -20.488 1.00 73.57 56 LYS D C 1
ATOM 2408 O O . LYS D 1 56 ? -30.621 16.092 -20.700 1.00 64.46 56 LYS D O 1
ATOM 2414 N N . SER D 1 57 ? -29.088 15.215 -19.318 1.00 79.48 57 SER D N 1
ATOM 2415 C CA . SER D 1 57 ? -29.576 15.893 -18.139 1.00 83.59 57 SER D CA 1
ATOM 2416 C C . SER D 1 57 ? -29.010 17.305 -18.025 1.00 85.64 57 SER D C 1
ATOM 2417 O O . SER D 1 57 ? -29.703 18.189 -17.566 1.00 95.65 57 SER D O 1
ATOM 2420 N N . ALA D 1 58 ? -27.761 17.490 -18.450 1.00 81.93 58 ALA D N 1
ATOM 2421 C CA . ALA D 1 58 ? -27.005 18.742 -18.318 1.00 83.81 58 ALA D CA 1
ATOM 2422 C C . ALA D 1 58 ? -26.870 19.639 -19.590 1.00 79.37 58 ALA D C 1
ATOM 2423 O O . ALA D 1 58 ? -26.444 20.803 -19.502 1.00 80.73 58 ALA D O 1
ATOM 2425 N N . HIS D 1 59 ? -27.229 19.107 -20.749 1.00 69.32 59 HIS D N 1
ATOM 2426 C CA . HIS D 1 59 ? -27.113 19.808 -22.031 1.00 68.01 59 HIS D CA 1
ATOM 2427 C C . HIS D 1 59 ? -25.700 20.174 -22.565 1.00 66.07 59 HIS D C 1
ATOM 2428 O O . HIS D 1 59 ? -25.304 21.362 -22.799 1.00 64.96 59 HIS D O 1
ATOM 2435 N N . VAL D 1 60 ? -24.999 19.118 -22.906 1.00 66.52 60 VAL D N 1
ATOM 2436 C CA . VAL D 1 60 ? -23.600 19.239 -23.273 1.00 69.70 60 VAL D CA 1
ATOM 2437 C C . VAL D 1 60 ? -23.159 18.148 -24.230 1.00 68.98 60 VAL D C 1
ATOM 2438 O O . VAL D 1 60 ? -23.834 17.116 -24.387 1.00 69.46 60 VAL D O 1
ATOM 2442 N N . ALA D 1 61 ? -22.018 18.390 -24.867 1.00 67.22 61 ALA D N 1
ATOM 2443 C CA . ALA D 1 61 ? -21.540 17.504 -25.868 1.00 69.39 61 ALA D CA 1
ATOM 2444 C C . ALA D 1 61 ? -20.456 16.784 -25.115 1.00 70.78 61 ALA D C 1
ATOM 2445 O O . ALA D 1 61 ? -19.765 17.379 -24.281 1.00 74.48 61 ALA D O 1
ATOM 2447 N N . VAL D 1 62 ? -20.275 15.515 -25.422 1.00 71.53 62 VAL D N 1
ATOM 2448 C CA . VAL D 1 62 ? -19.297 14.718 -24.716 1.00 72.92 62 VAL D CA 1
ATOM 2449 C C . VAL D 1 62 ? -18.419 13.929 -25.649 1.00 76.24 62 VAL D C 1
ATOM 2450 O O . VAL D 1 62 ? -18.802 13.587 -26.765 1.00 76.73 62 VAL D O 1
ATOM 2454 N N . SER D 1 63 ? -17.235 13.607 -25.158 1.00 84.78 63 SER D N 1
ATOM 2455 C CA . SER D 1 63 ? -16.339 12.783 -25.910 1.00 91.94 63 SER D CA 1
ATOM 2456 C C . SER D 1 63 ? -15.271 12.187 -25.012 1.00 94.28 63 SER D C 1
ATOM 2457 O O . SER D 1 63 ? -14.922 12.730 -23.955 1.00 84.24 63 SER D O 1
ATOM 2460 N N . GLU D 1 64 ? -14.743 11.068 -25.483 1.00 100.65 64 GLU D N 1
ATOM 2461 C CA . GLU D 1 64 ? -13.648 10.389 -24.839 1.00 97.54 64 GLU D CA 1
ATOM 2462 C C . GLU D 1 64 ? -12.352 11.118 -25.307 1.00 90.43 64 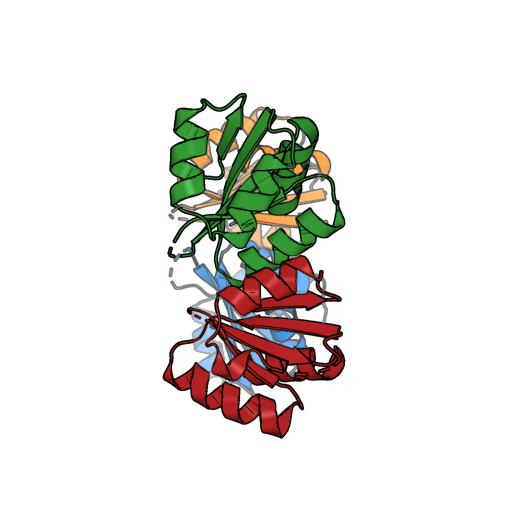GLU D C 1
ATOM 2463 O O . GLU D 1 64 ? -12.274 11.648 -26.433 1.00 91.38 64 GLU D O 1
ATOM 2469 N N . ILE D 1 65 ? -11.386 11.243 -24.399 1.00 89.37 65 ILE D N 1
ATOM 2470 C CA . ILE D 1 65 ? -10.051 11.751 -24.711 1.00 91.48 65 ILE D CA 1
ATOM 2471 C C . ILE D 1 65 ? -9.083 10.602 -24.424 1.00 93.76 65 ILE D C 1
ATOM 2472 O O . ILE D 1 65 ? -9.126 9.998 -23.364 1.00 88.47 65 ILE D O 1
ATOM 2477 N N . PHE D 1 66 ? -8.195 10.323 -25.366 1.00 101.93 66 PHE D N 1
ATOM 2478 C CA . PHE D 1 66 ? -7.320 9.150 -25.266 1.00 113.16 66 PHE D CA 1
ATOM 2479 C C . PHE D 1 66 ? -6.152 9.276 -24.273 1.00 111.96 66 PHE D C 1
ATOM 2480 O O . PHE D 1 66 ? -4.996 9.504 -24.658 1.00 118.58 66 PHE D O 1
ATOM 2488 N N . THR D 1 75 ? -10.349 9.549 -19.946 1.00 76.96 75 THR D N 1
ATOM 2489 C CA . THR D 1 75 ? -10.824 10.907 -19.727 1.00 80.45 75 THR D CA 1
ATOM 2490 C C . THR D 1 75 ? -12.070 11.236 -20.548 1.00 78.49 75 THR D C 1
ATOM 2491 O O . THR D 1 75 ? -12.130 10.964 -21.739 1.00 73.21 75 THR D O 1
ATOM 2495 N N . LEU D 1 76 ? -13.039 11.876 -19.882 1.00 76.63 76 LEU D N 1
ATOM 2496 C CA . LEU D 1 76 ? -14.231 12.382 -20.517 1.00 74.97 76 LEU D CA 1
ATOM 2497 C C . LEU D 1 76 ? -14.075 13.884 -20.613 1.00 74.64 76 LEU D C 1
ATOM 2498 O O . LEU D 1 76 ? -13.612 14.526 -19.664 1.00 78.90 76 LEU D O 1
ATOM 2503 N N . ALA D 1 77 ? -14.481 14.435 -21.753 1.00 73.33 77 ALA D N 1
ATOM 2504 C CA . ALA D 1 77 ? -14.481 15.868 -21.969 1.00 73.51 77 ALA D CA 1
ATOM 2505 C C . ALA D 1 77 ? -15.914 16.291 -22.197 1.00 72.50 77 ALA D C 1
ATOM 2506 O O . ALA D 1 77 ? -16.644 15.616 -22.906 1.00 72.21 77 ALA D O 1
ATOM 2508 N N . ILE D 1 78 ? -16.317 17.379 -21.548 1.00 77.14 78 ILE D N 1
ATOM 2509 C CA . ILE D 1 78 ? -17.675 17.879 -21.602 1.00 77.63 78 ILE D CA 1
ATOM 2510 C C . ILE D 1 78 ? -17.599 19.284 -22.154 1.00 79.90 78 ILE D C 1
ATOM 2511 O O . ILE D 1 78 ? -16.997 20.172 -21.539 1.00 87.98 78 ILE D O 1
ATOM 2516 N N . PHE D 1 79 ? -18.223 19.498 -23.303 1.00 75.39 79 PHE D N 1
ATOM 2517 C CA . PHE D 1 79 ? -18.173 20.797 -23.966 1.00 79.98 79 PHE D CA 1
ATOM 2518 C C . PHE D 1 79 ? -19.547 21.424 -23.892 1.00 86.15 79 PHE D C 1
ATOM 2519 O O . PHE D 1 79 ? -20.547 20.766 -24.187 1.00 84.54 79 PHE D O 1
ATOM 2527 N N . GLY D 1 80 ? -19.592 22.706 -23.556 1.00 84.98 80 GLY D N 1
ATOM 2528 C CA . GLY D 1 80 ? -20.834 23.433 -23.624 1.00 83.56 80 GLY D CA 1
ATOM 2529 C C . GLY D 1 80 ? -20.748 24.786 -22.991 1.00 89.53 80 GLY D C 1
ATOM 2530 O O . GLY D 1 80 ? -19.670 25.405 -22.937 1.00 102.73 80 GLY D O 1
ATOM 2531 N N . GLU D 1 81 ? -21.897 25.228 -22.496 1.00 91.93 81 GLU D N 1
ATOM 2532 C CA . GLU D 1 81 ? -22.034 26.525 -21.854 1.00 91.03 81 GLU D CA 1
ATOM 2533 C C . GLU D 1 81 ? -21.654 26.379 -20.407 1.00 88.62 81 GLU D C 1
ATOM 2534 O O . GLU D 1 81 ? -21.790 25.294 -19.835 1.00 90.14 81 GLU D O 1
ATOM 2540 N N . VAL D 1 82 ? -21.241 27.487 -19.808 1.00 89.86 82 VAL D N 1
ATOM 2541 C CA . VAL D 1 82 ? -20.641 27.449 -18.483 1.00 93.88 82 VAL D CA 1
ATOM 2542 C C . VAL D 1 82 ? -21.539 26.787 -17.455 1.00 93.10 82 VAL D C 1
ATOM 2543 O O . VAL D 1 82 ? -21.089 25.944 -16.684 1.00 91.25 82 VAL D O 1
ATOM 2547 N N . ALA D 1 83 ? -22.806 27.174 -17.457 1.00 90.78 83 ALA D N 1
ATOM 2548 C CA . ALA D 1 83 ? -23.781 26.616 -16.540 1.00 93.42 83 ALA D CA 1
ATOM 2549 C C . ALA D 1 83 ? -23.883 25.099 -16.706 1.00 91.83 83 ALA D C 1
ATOM 2550 O O . ALA D 1 83 ? -23.818 24.339 -15.744 1.00 98.96 83 ALA D O 1
ATOM 2552 N N . ALA D 1 84 ? -24.065 24.677 -17.945 1.00 90.07 84 ALA D N 1
ATOM 2553 C CA . ALA D 1 84 ? -24.257 23.265 -18.284 1.00 92.30 84 ALA D CA 1
ATOM 2554 C C . ALA D 1 84 ? -23.043 22.409 -17.905 1.00 86.47 84 ALA D C 1
ATOM 2555 O O . ALA D 1 84 ? -23.181 21.328 -17.327 1.00 84.68 84 ALA D O 1
ATOM 2557 N N . VAL D 1 85 ? -21.855 22.901 -18.229 1.00 80.99 85 VAL D N 1
ATOM 2558 C CA . VAL D 1 85 ? -20.646 22.165 -17.920 1.00 78.08 85 VAL D CA 1
ATOM 2559 C C . VAL D 1 85 ? -20.551 21.979 -16.407 1.00 80.30 85 VAL D C 1
ATOM 2560 O O . VAL D 1 85 ? -20.298 20.875 -15.915 1.00 68.86 85 VAL D O 1
ATOM 2564 N N . ASN D 1 86 ? -20.783 23.064 -15.674 1.00 85.29 86 ASN D N 1
ATOM 2565 C CA . ASN D 1 86 ? -20.752 23.019 -14.215 1.00 87.49 86 ASN D CA 1
ATOM 2566 C C . ASN D 1 86 ? -21.809 22.077 -13.662 1.00 80.48 86 ASN D C 1
ATOM 2567 O O . ASN D 1 86 ? -21.563 21.331 -12.715 1.00 81.37 86 ASN D O 1
ATOM 2572 N N . GLU D 1 87 ? -22.993 22.124 -14.236 1.00 74.08 87 GLU D N 1
ATOM 2573 C CA . GLU D 1 87 ? -24.037 21.193 -13.844 1.00 82.45 87 GLU D CA 1
ATOM 2574 C C . GLU D 1 87 ? -23.607 19.755 -14.015 1.00 86.57 87 GLU D C 1
ATOM 2575 O O . GLU D 1 87 ? -23.850 18.936 -13.141 1.00 84.19 87 GLU D O 1
ATOM 2581 N N . ALA D 1 88 ? -22.955 19.458 -15.140 1.00 89.45 88 ALA D N 1
ATOM 2582 C CA . ALA D 1 88 ? -22.540 18.098 -15.435 1.00 81.92 88 ALA D CA 1
ATOM 2583 C C . ALA D 1 88 ? -21.473 17.608 -14.448 1.00 82.76 88 ALA D C 1
ATOM 2584 O O . ALA D 1 88 ? -21.567 16.505 -13.918 1.00 76.32 88 ALA D O 1
ATOM 2586 N N . MET D 1 89 ? -20.479 18.449 -14.177 1.00 86.05 89 MET D N 1
ATOM 2587 C CA . MET D 1 89 ? -19.416 18.105 -13.226 1.00 88.47 89 MET D CA 1
ATOM 2588 C C . MET D 1 89 ? -19.989 17.873 -11.837 1.00 88.47 89 MET D C 1
ATOM 2589 O O . MET D 1 89 ? -19.485 17.039 -11.085 1.00 90.08 89 MET D O 1
ATOM 2594 N N . ARG D 1 90 ? -21.040 18.619 -11.507 1.00 89.27 90 ARG D N 1
ATOM 2595 C CA . ARG D 1 90 ? -21.781 18.422 -10.262 1.00 96.77 90 ARG D CA 1
ATOM 2596 C C . ARG D 1 90 ? -22.401 17.029 -10.211 1.00 96.54 90 ARG D C 1
ATOM 2597 O O . ARG D 1 90 ? -22.134 16.259 -9.300 1.00 101.90 90 ARG D O 1
ATOM 2605 N N . ILE D 1 91 ? -23.229 16.731 -11.208 1.00 98.53 91 ILE D N 1
ATOM 2606 C CA . ILE D 1 91 ? -23.899 15.438 -11.331 1.00 97.32 91 ILE D CA 1
ATOM 2607 C C . ILE D 1 91 ? -22.918 14.274 -11.215 1.00 102.33 91 ILE D C 1
ATOM 2608 O O . ILE D 1 91 ? -23.250 13.230 -10.644 1.00 106.95 91 ILE D O 1
ATOM 2613 N N . ILE D 1 92 ? -21.714 14.464 -11.749 1.00 102.90 92 ILE D N 1
ATOM 2614 C CA . ILE D 1 92 ? -20.704 13.420 -11.741 1.00 107.52 92 ILE D CA 1
ATOM 2615 C C . ILE D 1 92 ? -20.114 13.216 -10.356 1.00 104.46 92 ILE D C 1
ATOM 2616 O O . ILE D 1 92 ? -19.772 12.090 -10.001 1.00 105.04 92 ILE D O 1
ATOM 2621 N N . GLU D 1 93 ? -20.015 14.281 -9.567 1.00 111.66 93 GLU D N 1
ATOM 2622 C CA . GLU D 1 93 ? -19.585 14.147 -8.150 1.00 122.35 93 GLU D CA 1
ATOM 2623 C C . GLU D 1 93 ? -20.576 13.352 -7.254 1.00 117.50 93 GLU D C 1
ATOM 2624 O O . GLU D 1 93 ? -20.223 12.997 -6.133 1.00 120.90 93 GLU D O 1
ATOM 2630 N N . ASP D 1 94 ? -21.768 13.026 -7.765 1.00 108.58 94 ASP D N 1
ATOM 2631 C CA . ASP D 1 94 ? -22.717 12.151 -7.048 1.00 106.26 94 ASP D CA 1
ATOM 2632 C C . ASP D 1 94 ? -22.928 10.779 -7.688 1.00 105.63 94 ASP D C 1
ATOM 2633 O O . ASP D 1 94 ? -21.984 10.004 -7.853 1.00 100.19 94 ASP D O 1
#

Nearest PDB structures (foldseek):
  4olp-assembly1_A  TM=1.012E+00  e=1.140E-18  Pectobacterium parmentieri WPP163
  4olp-assembly1_B  TM=9.635E-01  e=3.348E-14  Pectobacterium parmentieri WPP163
  4olo-assembly2_D  TM=8.731E-01  e=2.327E-06  Clostridiales bacterium 1_7_47FAA
  4olo-assembly1_A  TM=8.708E-01  e=1.759E-06  Clostridiales bacterium 1_7_47FAA
  5gt8-assembly1_A  TM=5.279E-01  e=6.886E-01  Homo sapiens

Sequence (337 aa):
KKRIINAPTLETLAMLKRRMPSESRNRDAIGLIMLPVPDLYFYADQASKSAHVAVSEIFGHITTLAIFGEVAAVNEAMRIIEDKKRIINAPTLETLAMLKRRMPSESRNRLEMVRIDAIGLIMLPVPDLYFYADQASKSAHVAVSEIFITTLAIFGEVAAVNEAMRIIEDKKRIINAPTLETLAMLKRRMPSESRNRLEMVRIDAIGLIMLPVPDLYFYADQASKSAHVAVSEIFITTLAIFGEVAAVNEAMRIIEDKKRIINAPTLETLAMLKRRMPSESRNRIDAIGLIMLPVPDLYFYADQASKSAHVAVSEIFTLAIFGEVAAVNEAMRIIED

Radius of gyration: 26.77 Å; Cα contacts (8 Å, |Δi|>4): 608; chains: 4; bounding box: 52×33×71 Å

Secondary structure (DSSP, 8-state):
-EEEEES--HHHHHHHHHTS-HHHHT--EEEEEEEEHHHHHHHHHHHHHSTTEEEEEE---EEEEEEEE-HHHHHHHHHHHT-/-EEEEES--HHHHHHHHHTS-HHHHGGGGGS--SEEEEEEE-HHHHHHHHHHHHHSTTEEEEEE--EEEEEEE-HHHHHHHHHHHT-/--EEEES--HHHHHHHHHTS-HHHHHHHHTS--SEEEEEEE-HHHHHHHHHHHHHH-SEEEEEE--EEEEEEE-HHHHHHHHHHHT-/-EEEEES--HHHHHHHHHTS-TTTT---SEEEEE---HHHHHHHHHHHHHHT--EEEE---EEEEE-HHHHHHHHHHHT-

Solvent-accessible surface area: 19011 Å² total; per-residue (Å²): 179,74,155,60,54,92,85,23,79,153,133,37,55,42,115,20,94,175,148,12,36,55,77,25,79,131,188,119,1,2,0,36,17,106,12,32,8,0,15,0,4,48,24,1,1,63,9,33,103,55,73,150,23,52,26,4,11,15,96,124,168,118,20,25,0,0,2,43,13,109,71,66,20,0,53,91,21,4,147,113,19,127,148,129,76,59,44,0,80,70,19,30,152,79,3,31,30,37,0,51,96,44,3,29,69,134,4,89,112,98,8,124,156,29,166,34,33,0,0,0,0,13,34,12,64,79,101,59,2,124,121,34,17,62,76,7,74,156,58,72,107,16,13,11,4,53,1,142,146,47,5,1,0,1,0,0,46,64,81,19,0,64,98,19,4,154,73,18,119,155,199,68,138,58,54,99,84,22,81,151,91,35,34,38,102,22,58,160,130,3,16,42,99,16,82,92,136,6,134,110,61,154,38,37,0,0,0,35,21,127,14,18,10,0,12,0,2,52,16,1,3,62,8,23,100,55,86,121,17,18,18,0,12,19,107,150,21,22,0,0,0,0,2,82,66,67,11,0,50,78,11,3,145,96,16,130,144,148,96,61,45,1,78,65,20,34,150,98,2,34,57,36,1,93,116,37,13,30,67,150,39,89,180,188,69,61,0,0,0,0,14,67,34,89,100,100,58,14,129,116,28,17,72,59,1,48,150,74,7,117,17,61,43,8,59,7,145,30,1,0,0,20,9,78,64,81,13,0,66,61,0,7,126,29,14,122,135